Protein AF-A0A2N5UK42-F1 (afdb_monomer_lite)

pLDDT: mean 71.0, std 25.07, range [25.52, 98.5]

Foldseek 3Di:
DPPQVVLLVVLVVPDLFFPAKFFAPDDLFQFAQDPDPDPVDDGLLQACQLVRQLLSLVNSLLRDPVNVVLQCPQPLQVPDPPPDPDDPDDPRRDRDDPQSLQVLLLVLCVVPQPVVVCVVCVSHDHPDSHHDDPRSSCSSCVSSVHDDDDDDQPFADDPPGASVVVLVVQQCQRVVQPPDPDDPDDDDDRYHYYHGNGTWDWADDPSHIWTFGIWTATPVGDIWTFIRGSNDPQDDDDDPDDDDDDDDDDPDPVPVVVVVCVVCVVVVDDPPRPGHDDHTDTDRGD

Secondary structure (DSSP, 8-state):
-HHHHHHHHHHT-STT-EEEEEEESS---B--------TTS--GGGT-HHHHHHHHHHHHHHT-HHHHHHHHT-HHHH--------------PPPPPHHHHHHHHHHHHHTTS-HHHHHHTTT--TT------HHHHHHHHHHTT---------S--SGGG--HHHHHHHHHHHHTT------SSS---SSEEEEESPPPEEEEETTEEEEEEEEEEETTS-EEEEEE-TTSPPPPPPP--PPP------TTTHHHHHHHHHHHHHH--------B-PPPEEE---

InterPro domains:
  IPR012462 UFSP1/2/DUB, catalytic domain [PF07910] (47-241)

Organism: NCBI:txid200324

Structur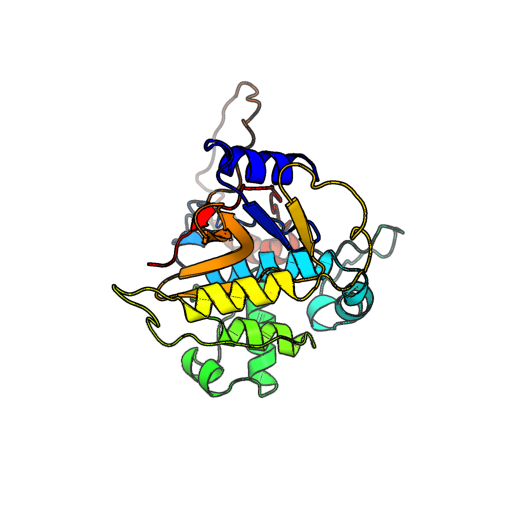e (mmCIF, N/CA/C/O backbone):
data_AF-A0A2N5UK42-F1
#
_entry.id   AF-A0A2N5UK42-F1
#
loop_
_atom_site.group_PDB
_atom_site.id
_atom_site.type_symbol
_atom_site.label_atom_id
_atom_site.label_alt_id
_atom_site.label_comp_id
_atom_site.label_asym_id
_atom_site.label_entity_id
_atom_site.label_seq_id
_atom_site.pdbx_PDB_ins_code
_atom_site.Cartn_x
_atom_site.Cartn_y
_atom_site.Cartn_z
_atom_site.occupancy
_atom_site.B_iso_or_equiv
_atom_site.auth_seq_id
_atom_site.auth_comp_id
_atom_site.auth_asym_id
_atom_site.auth_atom_id
_atom_site.pdbx_PDB_model_num
ATOM 1 N N . MET A 1 1 ? 6.242 4.105 21.649 1.00 35.31 1 MET A N 1
ATOM 2 C CA . MET A 1 1 ? 4.971 3.546 22.159 1.00 35.31 1 MET A CA 1
ATOM 3 C C . MET A 1 1 ? 3.975 4.639 22.540 1.00 35.31 1 MET A C 1
ATOM 5 O O . MET A 1 1 ? 3.118 4.909 21.710 1.00 35.31 1 MET A O 1
ATOM 9 N N . GLY A 1 2 ? 4.110 5.312 23.695 1.00 32.00 2 GLY A N 1
ATOM 10 C CA . GLY A 1 2 ? 3.073 6.200 24.268 1.00 32.00 2 GLY A CA 1
ATOM 11 C C . GLY A 1 2 ? 2.359 7.149 23.294 1.00 32.00 2 GLY A C 1
ATOM 12 O O . GLY A 1 2 ? 1.163 7.012 23.090 1.00 32.00 2 GLY A O 1
ATOM 13 N N . LYS A 1 3 ? 3.082 8.033 22.595 1.00 38.44 3 LYS A N 1
ATOM 14 C CA . LYS A 1 3 ? 2.467 9.123 21.804 1.00 38.44 3 LYS A CA 1
ATOM 15 C C . LYS A 1 3 ? 1.568 8.714 20.626 1.00 38.44 3 LYS A C 1
ATOM 17 O O . LYS A 1 3 ? 0.820 9.563 20.156 1.00 38.44 3 LYS A O 1
ATOM 22 N N . LEU A 1 4 ? 1.631 7.476 20.119 1.00 42.66 4 LEU A N 1
ATOM 23 C CA . LEU A 1 4 ? 0.659 6.996 19.118 1.00 42.66 4 LEU A CA 1
ATOM 24 C C . LEU A 1 4 ? -0.577 6.392 19.795 1.00 42.66 4 LEU A C 1
ATOM 26 O O . LEU A 1 4 ? -1.678 6.607 19.311 1.00 42.66 4 LEU A O 1
ATOM 30 N N . LEU A 1 5 ? -0.405 5.717 20.937 1.00 45.09 5 LEU A N 1
ATOM 31 C CA . LEU A 1 5 ? -1.502 5.241 21.785 1.00 45.09 5 LEU A CA 1
ATOM 32 C C . LEU A 1 5 ? -2.287 6.416 22.379 1.00 45.09 5 LEU A C 1
ATOM 34 O O . LEU A 1 5 ? -3.497 6.462 22.230 1.00 45.09 5 LEU A O 1
ATOM 38 N N . GLU A 1 6 ? -1.604 7.415 22.940 1.00 44.12 6 GLU A N 1
ATOM 39 C CA . GLU A 1 6 ? -2.200 8.670 23.420 1.00 44.12 6 GLU A CA 1
ATOM 40 C C . GLU A 1 6 ? -2.896 9.442 22.297 1.00 44.12 6 GLU A C 1
ATOM 42 O O . GLU A 1 6 ? -3.900 10.092 22.546 1.00 44.12 6 GLU A O 1
ATOM 47 N N . ARG A 1 7 ? -2.402 9.376 21.053 1.00 48.44 7 ARG A N 1
ATOM 48 C CA . ARG A 1 7 ? -3.039 10.040 19.904 1.00 48.44 7 ARG A CA 1
ATOM 49 C C . ARG A 1 7 ? -4.153 9.230 19.260 1.00 48.44 7 ARG A C 1
ATOM 51 O O . ARG A 1 7 ? -5.059 9.845 18.722 1.00 48.44 7 ARG A O 1
ATOM 58 N N . ALA A 1 8 ? -4.132 7.903 19.335 1.00 44.59 8 ALA A N 1
ATOM 59 C CA . ALA A 1 8 ? -5.290 7.075 19.015 1.00 44.59 8 ALA A CA 1
ATOM 60 C C . ALA A 1 8 ? -6.377 7.259 20.087 1.00 44.59 8 ALA A C 1
ATOM 62 O O . ALA A 1 8 ? -7.534 7.442 19.742 1.00 44.59 8 ALA A O 1
ATOM 63 N N . ALA A 1 9 ? -5.995 7.344 21.366 1.00 41.97 9 ALA A N 1
ATOM 64 C CA . ALA A 1 9 ? -6.883 7.638 22.489 1.00 41.97 9 ALA A CA 1
ATOM 65 C C . ALA A 1 9 ? -7.392 9.096 22.510 1.00 41.97 9 ALA A C 1
ATOM 67 O O . ALA A 1 9 ? -8.515 9.332 22.930 1.00 41.97 9 ALA A O 1
ATOM 68 N N . ALA A 1 10 ? -6.616 10.072 22.022 1.00 42.19 10 ALA A N 1
ATOM 69 C CA . ALA A 1 10 ? -7.047 11.471 21.896 1.00 42.19 10 ALA A CA 1
ATOM 70 C C . ALA A 1 10 ? -7.752 11.772 20.561 1.00 42.19 10 ALA A C 1
ATOM 72 O O . ALA A 1 10 ? -8.581 12.674 20.506 1.00 42.19 10 ALA A O 1
ATOM 73 N N . ALA A 1 11 ? -7.501 10.998 19.497 1.00 41.53 11 ALA A N 1
ATOM 74 C CA . ALA A 1 11 ? -8.408 10.912 18.348 1.00 41.53 11 ALA A CA 1
ATOM 75 C C . ALA A 1 11 ? -9.707 10.175 18.727 1.00 41.53 11 ALA A C 1
ATOM 77 O O . ALA A 1 11 ? -10.762 10.482 18.181 1.00 41.53 11 ALA A O 1
ATOM 78 N N . ALA A 1 12 ? -9.644 9.288 19.727 1.00 41.28 12 ALA A N 1
ATOM 79 C CA . ALA A 1 12 ? -10.773 8.802 20.518 1.00 41.28 12 ALA A CA 1
ATOM 80 C C . ALA A 1 12 ? -11.194 9.753 21.650 1.00 41.28 12 ALA A C 1
ATOM 82 O O . ALA A 1 12 ? -11.863 9.339 22.597 1.00 41.28 12 ALA A O 1
ATOM 83 N N . GLY A 1 13 ? -10.871 11.043 21.515 1.00 40.97 13 GLY A N 1
ATOM 84 C CA . GLY A 1 13 ? -11.385 12.135 22.334 1.00 40.97 13 GLY A CA 1
ATOM 85 C C . GLY A 1 13 ? -12.864 12.421 22.072 1.00 40.97 13 GLY A C 1
ATOM 86 O O . GLY A 1 13 ? -13.220 13.562 21.802 1.00 40.97 13 GLY A O 1
ATOM 87 N N . ASP A 1 14 ? -13.709 11.389 22.145 1.00 46.75 14 ASP A N 1
ATOM 88 C CA . ASP A 1 14 ? -15.161 11.529 22.167 1.00 46.75 14 ASP A CA 1
ATOM 89 C C . ASP A 1 14 ? -15.807 10.485 23.102 1.00 46.75 14 ASP A C 1
ATOM 91 O O . ASP A 1 14 ? -15.968 9.303 22.780 1.00 46.75 14 ASP A O 1
ATOM 95 N N . GLN A 1 15 ? -16.099 10.950 24.320 1.00 47.59 15 GLN A N 1
ATOM 96 C CA . GLN A 1 15 ? -17.080 10.424 25.284 1.00 47.59 15 GLN A CA 1
ATOM 97 C C . GLN A 1 15 ? -17.116 8.901 25.539 1.00 47.59 15 GLN A C 1
ATOM 99 O O . GLN A 1 15 ? -18.164 8.331 25.835 1.00 47.59 15 GLN A O 1
ATOM 104 N N . GLY A 1 16 ? -15.969 8.216 25.475 1.00 53.72 16 GLY A N 1
ATOM 105 C CA . GLY A 1 16 ? -15.881 6.784 25.794 1.00 53.72 16 GLY A CA 1
ATOM 106 C C . GLY A 1 16 ? -16.554 5.865 24.767 1.00 53.72 16 GLY A C 1
ATOM 107 O O . GLY A 1 16 ? -16.850 4.709 25.084 1.00 53.72 16 GLY A O 1
ATOM 108 N N . LEU A 1 17 ? -16.780 6.356 23.542 1.00 68.50 17 LEU A N 1
ATOM 109 C CA . LEU A 1 17 ? -17.486 5.640 22.476 1.00 68.50 17 LEU A CA 1
ATOM 110 C C . LEU A 1 17 ? -16.731 4.430 21.910 1.00 68.50 17 LEU A C 1
ATOM 112 O O . LEU A 1 17 ? -17.351 3.622 21.227 1.00 68.50 17 LEU A O 1
ATOM 116 N N . THR A 1 18 ? -15.438 4.249 22.181 1.00 75.00 18 THR A N 1
ATOM 117 C CA . THR A 1 18 ? -14.676 3.067 21.738 1.00 75.00 18 THR A CA 1
ATOM 118 C C . THR A 1 18 ? -15.025 1.830 22.574 1.00 75.00 18 THR A C 1
ATOM 120 O O . THR A 1 18 ? -14.951 1.860 23.805 1.00 75.00 18 THR A O 1
ATOM 123 N N . ALA A 1 19 ? -15.369 0.720 21.913 1.00 80.69 19 ALA A N 1
ATOM 124 C CA . ALA A 1 19 ? -15.502 -0.593 22.545 1.00 80.69 19 ALA A CA 1
ATOM 125 C C . ALA A 1 19 ? -14.148 -1.317 22.582 1.00 80.69 19 ALA A C 1
ATOM 127 O O . ALA A 1 19 ? -13.694 -1.740 23.646 1.00 80.69 19 ALA A O 1
ATOM 128 N N . TRP A 1 20 ? -13.483 -1.416 21.428 1.00 85.00 20 TRP A N 1
ATOM 129 C CA . TRP A 1 20 ? -12.139 -1.980 21.294 1.00 85.00 20 TRP A CA 1
ATOM 130 C C . TRP A 1 20 ? -11.427 -1.411 20.058 1.00 85.00 20 TRP A C 1
ATOM 132 O O . TRP A 1 20 ? -12.067 -0.894 19.143 1.00 85.00 20 TRP A O 1
ATOM 142 N N . ALA A 1 21 ? -10.099 -1.517 20.020 1.00 86.50 21 ALA A N 1
ATOM 143 C CA . ALA A 1 21 ? -9.290 -1.176 18.848 1.00 86.50 21 ALA A CA 1
ATOM 144 C C . ALA A 1 21 ? -8.189 -2.218 18.620 1.00 86.50 21 ALA A C 1
ATOM 146 O O . ALA A 1 21 ? -7.690 -2.810 19.578 1.00 86.50 21 ALA A O 1
ATOM 147 N N . ALA A 1 22 ? -7.797 -2.436 17.366 1.00 87.88 22 ALA A N 1
ATOM 148 C CA . ALA A 1 22 ? -6.710 -3.337 16.989 1.00 87.88 22 ALA A CA 1
ATOM 149 C C . ALA A 1 22 ? -5.783 -2.657 15.975 1.00 87.88 22 ALA A C 1
ATOM 151 O O . ALA A 1 22 ? -6.251 -2.068 15.002 1.00 87.88 22 ALA A O 1
ATOM 152 N N . MET A 1 23 ? -4.471 -2.722 16.197 1.00 88.06 23 MET A N 1
ATOM 153 C CA . MET A 1 23 ? -3.466 -2.032 15.380 1.00 88.06 23 MET A CA 1
ATOM 154 C C . MET A 1 23 ? -2.290 -2.937 15.012 1.00 88.06 23 MET A C 1
ATOM 156 O O . MET A 1 23 ? -1.987 -3.905 15.710 1.00 88.06 23 MET A O 1
ATOM 160 N N . SER A 1 24 ? -1.608 -2.591 13.922 1.00 86.81 24 SER A N 1
ATOM 161 C CA . SER A 1 24 ? -0.355 -3.223 13.491 1.00 86.81 24 SER A CA 1
ATOM 162 C C . SER A 1 24 ? 0.727 -3.052 14.561 1.00 86.81 24 SER A C 1
ATOM 164 O O . SER A 1 24 ? 0.935 -1.947 15.066 1.00 86.81 24 SER A O 1
ATOM 166 N N . GLU A 1 25 ? 1.433 -4.126 14.890 1.00 76.38 25 GLU A N 1
ATOM 167 C CA . GLU A 1 25 ? 2.586 -4.102 15.784 1.00 76.38 25 GLU A CA 1
ATOM 168 C C . GLU A 1 25 ? 3.790 -3.424 15.113 1.00 76.38 25 GLU A C 1
ATOM 170 O O . GLU A 1 25 ? 4.069 -3.602 13.926 1.00 76.38 25 GLU A O 1
ATOM 175 N N . GLY A 1 26 ? 4.538 -2.658 15.908 1.00 65.12 26 GLY A N 1
ATOM 176 C CA . GLY A 1 26 ? 5.721 -1.937 15.456 1.00 65.12 26 GLY A CA 1
ATOM 177 C C . GLY A 1 26 ? 5.440 -0.504 14.998 1.00 65.12 26 GLY A C 1
ATOM 178 O O . GLY A 1 26 ? 4.310 -0.035 14.881 1.00 65.12 26 GLY A O 1
ATOM 179 N N . HIS A 1 27 ? 6.521 0.243 14.788 1.00 68.25 27 HIS A N 1
ATOM 180 C CA . HIS A 1 27 ? 6.451 1.635 14.360 1.00 68.25 27 HIS A CA 1
ATOM 181 C C . HIS A 1 27 ? 6.246 1.696 12.841 1.00 68.25 27 HIS A C 1
ATOM 183 O O . HIS A 1 27 ? 7.217 1.665 12.089 1.00 68.25 27 HIS A O 1
ATOM 189 N N . VAL A 1 28 ? 4.996 1.827 12.384 1.00 77.31 28 VAL A N 1
ATOM 190 C CA . VAL A 1 28 ? 4.728 2.260 11.004 1.00 77.31 28 VAL A CA 1
ATOM 191 C C . VAL A 1 28 ? 5.193 3.711 10.889 1.00 77.31 28 VAL A C 1
ATOM 193 O O . VAL A 1 28 ? 4.543 4.628 11.396 1.00 77.31 28 VAL A O 1
ATOM 196 N N . GLY A 1 29 ? 6.359 3.926 10.283 1.00 76.88 29 GLY A N 1
ATOM 197 C CA . GLY A 1 29 ? 6.906 5.266 10.110 1.00 76.88 29 GLY A CA 1
ATOM 198 C C . GLY A 1 29 ? 6.071 6.011 9.081 1.00 76.88 29 GLY A C 1
ATOM 199 O O . GLY A 1 29 ? 6.085 5.627 7.916 1.00 76.88 29 GLY A O 1
ATOM 200 N N . HIS A 1 30 ? 5.350 7.065 9.482 1.00 79.88 30 HIS A N 1
ATOM 201 C CA . HIS A 1 30 ? 4.602 7.881 8.522 1.00 79.88 30 HIS A CA 1
ATOM 202 C C . HIS A 1 30 ? 5.571 8.638 7.610 1.00 79.88 30 HIS A C 1
ATOM 204 O O . HIS A 1 30 ? 6.537 9.248 8.077 1.00 79.88 30 HIS A O 1
ATOM 210 N N . ILE A 1 31 ? 5.318 8.575 6.301 1.00 80.06 31 ILE A N 1
ATOM 211 C CA . ILE A 1 31 ? 6.151 9.204 5.276 1.00 80.06 31 ILE A CA 1
ATOM 212 C C . ILE A 1 31 ? 5.246 10.023 4.358 1.00 80.06 31 ILE A C 1
ATOM 214 O O . ILE A 1 31 ? 4.648 9.514 3.410 1.00 80.06 31 ILE A O 1
ATOM 218 N N . GLY A 1 32 ? 5.164 11.320 4.645 1.00 71.62 32 GLY A N 1
ATOM 219 C CA . GLY A 1 32 ? 4.407 12.262 3.830 1.00 71.62 32 GLY A CA 1
ATOM 220 C C . GLY A 1 32 ? 5.059 12.565 2.473 1.00 71.62 32 GLY A C 1
ATOM 221 O O . GLY A 1 32 ? 6.285 12.541 2.307 1.00 71.62 32 GLY A O 1
ATOM 222 N N . THR A 1 33 ? 4.244 12.932 1.488 1.00 66.62 33 THR A N 1
ATOM 223 C CA . THR A 1 33 ? 4.699 13.616 0.278 1.00 66.62 33 THR A CA 1
ATOM 224 C C . THR A 1 33 ? 5.128 15.036 0.633 1.00 66.62 33 THR A C 1
ATOM 226 O O . THR A 1 33 ? 4.298 15.902 0.902 1.00 66.62 33 THR A O 1
ATOM 229 N N . VAL A 1 34 ? 6.438 15.286 0.629 1.00 58.84 34 VAL A N 1
ATOM 230 C CA . VAL A 1 34 ? 6.992 16.620 0.885 1.00 58.84 34 VAL A CA 1
ATOM 231 C C . VAL A 1 34 ? 6.573 17.580 -0.234 1.00 58.84 34 VAL A C 1
ATOM 233 O O . VAL A 1 34 ? 6.888 17.364 -1.406 1.00 58.84 34 VAL A O 1
ATOM 236 N N . SER A 1 35 ? 5.886 18.662 0.136 1.00 46.44 35 SER A N 1
ATOM 237 C CA . SER A 1 35 ? 5.591 19.793 -0.751 1.00 46.44 35 SER A CA 1
ATOM 238 C C . SER A 1 35 ? 6.800 20.733 -0.860 1.00 46.44 35 SER A C 1
ATOM 240 O O . SER A 1 35 ? 6.717 21.922 -0.546 1.00 46.44 35 SER A O 1
ATOM 242 N N . GLU A 1 36 ? 7.936 20.216 -1.318 1.00 41.38 36 GLU A N 1
ATOM 243 C CA . GLU A 1 36 ? 9.029 21.075 -1.767 1.00 41.38 36 GLU A CA 1
ATOM 244 C C . GLU A 1 36 ? 8.684 21.645 -3.141 1.00 41.38 36 GLU A C 1
ATOM 246 O O . GLU A 1 36 ? 8.385 20.905 -4.082 1.00 41.38 36 GLU A O 1
ATOM 251 N N . ARG A 1 37 ? 8.727 22.977 -3.268 1.00 41.22 37 ARG A N 1
ATOM 252 C CA . ARG A 1 37 ? 8.695 23.659 -4.566 1.00 41.22 37 ARG A CA 1
ATOM 253 C C . ARG A 1 37 ? 10.005 23.375 -5.304 1.00 41.22 37 ARG A C 1
ATOM 255 O O . ARG A 1 37 ? 10.904 24.211 -5.327 1.00 41.22 37 ARG A O 1
ATOM 262 N N . SER A 1 38 ? 10.100 22.196 -5.914 1.00 39.53 38 SER A N 1
ATOM 263 C CA . SER A 1 38 ? 11.124 21.924 -6.917 1.00 39.53 38 SER A CA 1
ATOM 264 C C . SER A 1 38 ? 11.008 22.965 -8.030 1.00 39.53 38 SER A C 1
ATOM 266 O O . SER A 1 38 ? 9.955 23.095 -8.659 1.00 39.53 38 SER A O 1
ATOM 268 N N . ARG A 1 39 ? 12.104 23.687 -8.294 1.00 39.84 39 ARG A N 1
ATOM 269 C CA . ARG A 1 39 ? 12.212 24.613 -9.435 1.00 39.84 39 ARG A CA 1
ATOM 270 C C . ARG A 1 39 ? 12.121 23.884 -10.792 1.00 39.84 39 ARG A C 1
ATOM 272 O O . ARG A 1 39 ? 11.952 24.543 -11.808 1.00 39.84 39 ARG A O 1
ATOM 279 N N . LEU A 1 40 ? 12.168 22.543 -10.805 1.00 39.28 40 LEU A N 1
ATOM 280 C CA . LEU A 1 40 ? 12.008 21.664 -11.977 1.00 39.28 40 LEU A CA 1
ATOM 281 C C . LEU A 1 40 ? 10.620 20.976 -12.052 1.00 39.28 40 LEU A C 1
ATOM 283 O O . LEU A 1 40 ? 10.452 19.912 -12.653 1.00 39.28 40 LEU A O 1
ATOM 287 N N . GLY A 1 41 ? 9.593 21.581 -11.450 1.00 40.00 41 GLY A N 1
ATOM 288 C CA . GLY A 1 41 ? 8.195 21.176 -11.626 1.00 40.00 41 GLY A CA 1
ATOM 289 C C . GLY A 1 41 ? 7.715 20.054 -10.698 1.00 40.00 41 GLY A C 1
ATOM 290 O O . GLY A 1 41 ? 8.500 19.421 -9.994 1.00 40.00 41 GLY A O 1
ATOM 291 N N . SER A 1 42 ? 6.391 19.842 -10.713 1.00 44.91 42 SER A N 1
ATOM 292 C CA . SER A 1 42 ? 5.560 19.021 -9.804 1.00 44.91 42 SER A CA 1
ATOM 293 C C . SER A 1 42 ? 6.294 18.212 -8.723 1.00 44.91 42 SER A C 1
ATOM 295 O O . SER A 1 42 ? 6.967 17.212 -8.994 1.00 44.91 42 SER A O 1
ATOM 297 N N . SER A 1 43 ? 6.094 18.625 -7.470 1.00 59.12 43 SER A N 1
ATOM 298 C CA . SER A 1 43 ? 6.493 17.860 -6.292 1.00 59.12 43 SER A CA 1
ATOM 299 C C . SER A 1 43 ? 5.817 16.484 -6.271 1.00 59.12 43 SER A C 1
ATOM 301 O O . SER A 1 43 ? 4.763 16.269 -6.879 1.00 59.12 43 SER A O 1
ATOM 303 N N . ASN A 1 44 ? 6.390 15.545 -5.513 1.00 57.75 44 ASN A N 1
ATOM 304 C CA . ASN A 1 44 ? 5.865 14.176 -5.397 1.00 57.75 44 ASN A CA 1
ATOM 305 C C . ASN A 1 44 ? 4.468 14.111 -4.750 1.00 57.75 44 ASN A C 1
ATOM 307 O O . ASN A 1 44 ? 3.874 13.042 -4.701 1.00 57.75 44 ASN A O 1
ATOM 311 N N . TRP A 1 45 ? 3.934 15.249 -4.299 1.00 61.84 45 TRP A N 1
ATOM 312 C CA . TRP A 1 45 ? 2.538 15.456 -3.928 1.00 61.84 45 TRP A CA 1
ATOM 313 C C . TRP A 1 45 ? 1.541 14.879 -4.939 1.00 61.84 45 TRP A C 1
ATOM 315 O O . TRP A 1 45 ? 0.638 14.141 -4.568 1.00 61.84 45 TRP A O 1
ATOM 325 N N . ALA A 1 46 ? 1.723 15.194 -6.224 1.00 77.69 46 ALA A N 1
ATOM 326 C CA . ALA A 1 46 ? 0.725 14.895 -7.250 1.00 77.69 46 ALA A CA 1
ATOM 327 C C . ALA A 1 46 ? 0.739 13.437 -7.739 1.00 77.69 46 ALA A C 1
ATOM 329 O O . ALA A 1 46 ? -0.125 13.063 -8.527 1.00 77.69 46 ALA A O 1
ATOM 330 N N . TRP A 1 47 ? 1.741 12.633 -7.358 1.00 86.62 47 TRP A N 1
ATOM 331 C CA . TRP A 1 47 ? 1.964 11.319 -7.980 1.00 86.62 47 TRP A CA 1
ATOM 332 C C . TRP A 1 47 ? 2.661 10.258 -7.121 1.00 86.62 47 TRP A C 1
ATOM 334 O O . TRP A 1 47 ? 2.653 9.079 -7.465 1.00 86.62 47 TRP A O 1
ATOM 344 N N . GLY A 1 48 ? 3.267 10.651 -6.002 1.00 90.50 48 GLY A N 1
ATOM 345 C CA . GLY A 1 48 ? 4.113 9.784 -5.189 1.00 90.50 48 GLY A CA 1
ATOM 346 C C . GLY A 1 48 ? 3.372 8.923 -4.165 1.00 90.50 48 GLY A C 1
ATOM 347 O O . GLY A 1 48 ? 4.037 8.174 -3.451 1.00 90.50 48 GLY A O 1
ATOM 348 N N . CYS A 1 49 ? 2.042 9.031 -4.044 1.00 93.06 49 CYS A N 1
ATOM 349 C CA . CYS A 1 49 ? 1.274 8.404 -2.961 1.00 93.06 49 CYS A CA 1
ATOM 350 C C . CYS A 1 49 ? 1.476 6.884 -2.890 1.00 93.06 49 CYS A C 1
ATOM 352 O O . CYS A 1 49 ? 1.828 6.387 -1.822 1.00 93.06 49 CYS A O 1
ATOM 354 N N . GLY A 1 50 ? 1.400 6.167 -4.017 1.00 95.69 50 GLY A N 1
ATOM 355 C CA . GLY A 1 50 ? 1.660 4.723 -4.064 1.00 95.69 50 GLY A CA 1
ATOM 356 C C . GLY A 1 50 ? 3.029 4.339 -3.496 1.00 95.69 50 GLY A C 1
ATOM 357 O O . GLY A 1 50 ? 3.121 3.534 -2.571 1.00 95.69 50 GLY A O 1
ATOM 358 N N . TYR A 1 51 ? 4.097 5.011 -3.933 1.00 95.75 51 TYR A N 1
ATOM 359 C CA . TYR A 1 51 ? 5.442 4.776 -3.397 1.00 95.75 51 TYR A CA 1
ATOM 360 C C . TYR A 1 51 ? 5.562 5.137 -1.911 1.00 95.75 51 TYR A C 1
ATOM 362 O O . TYR A 1 51 ? 6.267 4.449 -1.179 1.00 95.75 51 TYR A O 1
ATOM 370 N N . ARG A 1 52 ? 4.889 6.196 -1.437 1.00 93.25 52 ARG A N 1
ATOM 371 C CA . ARG A 1 52 ? 4.914 6.564 -0.011 1.00 93.25 52 ARG A CA 1
ATOM 372 C C . ARG A 1 52 ? 4.211 5.527 0.859 1.00 93.25 52 ARG A C 1
ATOM 374 O O . ARG A 1 52 ? 4.757 5.148 1.889 1.00 93.25 52 ARG A O 1
ATOM 381 N N . ASN A 1 53 ? 3.063 5.008 0.431 1.00 95.12 53 ASN A N 1
ATOM 382 C CA . ASN A 1 53 ? 2.379 3.926 1.142 1.00 95.12 53 ASN A CA 1
ATOM 383 C C . ASN A 1 53 ? 3.185 2.617 1.106 1.00 95.12 53 ASN A C 1
ATOM 385 O O . ASN A 1 53 ? 3.260 1.928 2.121 1.00 95.12 53 ASN A O 1
ATOM 389 N N . LEU A 1 54 ? 3.866 2.309 -0.005 1.00 96.81 54 LEU A N 1
ATOM 390 C CA . LEU A 1 54 ? 4.817 1.194 -0.079 1.00 96.81 54 LEU A CA 1
ATOM 391 C C . LEU A 1 54 ? 6.000 1.385 0.886 1.00 96.81 54 LEU A C 1
ATOM 393 O O . LEU A 1 54 ? 6.370 0.452 1.590 1.00 96.81 54 LEU A O 1
ATOM 397 N N . GLN A 1 55 ? 6.552 2.596 1.003 1.00 94.38 55 GLN A N 1
ATOM 398 C CA . GLN A 1 55 ? 7.581 2.913 1.999 1.00 94.38 55 GLN A CA 1
ATOM 399 C C . GLN A 1 55 ? 7.072 2.757 3.445 1.00 94.38 55 GLN A C 1
ATOM 401 O O . GLN A 1 55 ? 7.794 2.217 4.282 1.00 94.38 55 GLN A O 1
ATOM 406 N N . MET A 1 56 ? 5.837 3.182 3.747 1.00 92.19 56 MET A N 1
ATOM 407 C CA . MET A 1 56 ? 5.225 2.994 5.072 1.00 92.19 56 MET A CA 1
ATOM 408 C C . MET A 1 56 ? 5.019 1.504 5.388 1.00 92.19 56 MET A C 1
ATOM 410 O O . MET A 1 56 ? 5.412 1.050 6.464 1.00 92.19 56 MET A O 1
ATOM 414 N N . LEU A 1 57 ? 4.503 0.721 4.436 1.00 95.06 57 LEU A N 1
ATOM 415 C CA . LEU A 1 57 ? 4.372 -0.737 4.542 1.00 95.06 57 LEU A CA 1
ATOM 416 C C . LEU A 1 57 ? 5.731 -1.423 4.754 1.00 95.06 57 LEU A C 1
ATOM 418 O O . LEU A 1 57 ? 5.891 -2.229 5.672 1.00 95.06 57 LEU A O 1
ATOM 422 N N . PHE A 1 58 ? 6.735 -1.056 3.958 1.00 93.62 58 PHE A N 1
ATOM 423 C CA . PHE A 1 58 ? 8.084 -1.600 4.070 1.00 93.62 58 PHE A CA 1
ATOM 424 C C . PHE A 1 58 ? 8.742 -1.237 5.409 1.00 93.62 58 PHE A C 1
ATOM 426 O O . PHE A 1 58 ? 9.453 -2.065 5.968 1.00 93.62 58 PHE A O 1
ATOM 433 N N . SER A 1 59 ? 8.445 -0.070 5.998 1.00 90.19 59 SER A N 1
ATOM 434 C CA . SER A 1 59 ? 8.940 0.281 7.341 1.00 90.19 59 SER A CA 1
ATOM 435 C C . SER A 1 59 ? 8.504 -0.717 8.421 1.00 90.19 59 SER A C 1
ATOM 437 O O . SER A 1 59 ? 9.309 -1.088 9.273 1.00 90.19 59 SER A O 1
ATOM 439 N N . ALA A 1 60 ? 7.276 -1.238 8.331 1.00 91.00 60 ALA A N 1
ATOM 440 C CA . ALA A 1 60 ? 6.786 -2.276 9.234 1.00 91.00 60 ALA A CA 1
ATOM 441 C C . ALA A 1 60 ? 7.463 -3.636 8.982 1.00 91.00 60 ALA A C 1
ATOM 443 O O . ALA A 1 60 ? 7.680 -4.399 9.920 1.00 91.00 60 ALA A O 1
ATOM 444 N N . MET A 1 61 ? 7.845 -3.939 7.736 1.00 91.75 61 MET A N 1
ATOM 445 C CA . MET A 1 61 ? 8.631 -5.137 7.400 1.00 91.75 61 MET A CA 1
ATOM 446 C C . MET A 1 61 ? 10.055 -5.044 7.958 1.00 91.75 61 MET A C 1
ATOM 448 O O . MET A 1 61 ? 10.515 -5.984 8.599 1.00 91.75 61 MET A O 1
ATOM 452 N N . LEU A 1 62 ? 10.718 -3.893 7.809 1.00 88.00 62 LEU A N 1
ATOM 453 C CA . LEU A 1 62 ? 12.040 -3.634 8.392 1.00 88.00 62 LEU A CA 1
ATOM 454 C C . LEU A 1 62 ? 12.039 -3.689 9.926 1.00 88.00 62 LEU A C 1
ATOM 456 O O . LEU A 1 62 ? 13.028 -4.101 10.528 1.00 88.00 62 LEU A O 1
ATOM 460 N N . ALA A 1 63 ? 10.931 -3.322 10.571 1.00 87.12 63 ALA A N 1
ATOM 461 C CA . ALA A 1 63 ? 10.787 -3.412 12.020 1.00 87.12 63 ALA A CA 1
ATOM 462 C C . ALA A 1 63 ? 10.687 -4.859 12.553 1.00 87.12 63 ALA A C 1
ATOM 464 O O . ALA A 1 63 ? 10.808 -5.059 13.761 1.00 87.12 63 ALA A O 1
ATOM 465 N N . ARG A 1 64 ? 10.477 -5.875 11.697 1.00 88.44 64 ARG A N 1
ATOM 466 C CA . ARG A 1 64 ? 10.285 -7.272 12.124 1.00 88.44 64 ARG A CA 1
ATOM 467 C C . ARG A 1 64 ? 11.548 -8.123 11.936 1.00 88.44 64 ARG A C 1
ATOM 469 O O . ARG A 1 64 ? 11.964 -8.329 10.795 1.00 88.44 64 ARG A O 1
ATOM 476 N N . PRO A 1 65 ? 12.090 -8.737 13.009 1.00 89.00 65 PRO A N 1
ATOM 477 C CA . PRO A 1 65 ? 13.284 -9.585 12.931 1.00 89.00 65 PRO A CA 1
ATOM 478 C C . PRO A 1 65 ? 13.203 -10.720 11.902 1.00 89.00 65 PRO A C 1
ATOM 480 O O . PRO A 1 65 ? 14.193 -11.034 11.246 1.00 89.00 65 PRO A O 1
ATOM 483 N N . SER A 1 66 ? 12.013 -11.292 11.683 1.00 89.75 66 SER A N 1
ATOM 484 C CA . SER A 1 66 ? 11.789 -12.365 10.702 1.00 89.75 66 SER A CA 1
ATOM 485 C C . SER A 1 66 ? 12.047 -11.966 9.241 1.00 89.75 66 SER A C 1
ATOM 487 O O . SER A 1 66 ? 12.147 -12.842 8.383 1.00 89.75 66 SER A O 1
ATOM 489 N N . PHE A 1 67 ? 12.174 -10.669 8.946 1.00 89.56 67 PHE A N 1
ATOM 490 C CA . PHE A 1 67 ? 12.499 -10.154 7.616 1.00 89.56 67 PHE A CA 1
ATOM 491 C C . PHE A 1 67 ? 13.975 -9.765 7.463 1.00 89.56 67 PHE A C 1
ATOM 493 O O . PHE A 1 67 ? 14.458 -9.717 6.333 1.00 89.56 67 PHE A O 1
ATOM 500 N N . HIS A 1 68 ? 14.708 -9.533 8.560 1.00 89.38 68 HIS A N 1
ATOM 501 C CA . HIS A 1 68 ? 16.067 -8.967 8.534 1.00 89.38 68 HIS A CA 1
ATOM 502 C C . HIS A 1 68 ? 17.025 -9.776 7.661 1.00 89.38 68 HIS A C 1
ATOM 504 O O . HIS A 1 68 ? 17.576 -9.234 6.709 1.00 89.38 68 HIS A O 1
ATOM 510 N N . ALA A 1 69 ? 17.152 -11.083 7.908 1.00 89.19 69 ALA A N 1
ATOM 511 C CA . ALA A 1 69 ? 18.059 -11.941 7.143 1.00 89.19 69 ALA A CA 1
ATOM 512 C C . ALA A 1 69 ? 17.750 -11.933 5.633 1.00 89.19 69 ALA A C 1
ATOM 514 O O . ALA A 1 69 ? 18.663 -11.804 4.824 1.00 89.19 69 ALA A O 1
ATOM 515 N N . ARG A 1 70 ? 16.461 -11.994 5.254 1.00 88.88 70 ARG A N 1
ATOM 516 C CA . ARG A 1 70 ? 16.021 -11.980 3.848 1.00 88.88 70 ARG A CA 1
ATOM 517 C C . ARG A 1 70 ? 16.328 -10.653 3.163 1.00 88.88 70 ARG A C 1
ATOM 519 O O . ARG A 1 70 ? 16.763 -10.654 2.018 1.00 88.88 70 ARG A O 1
ATOM 526 N N . LEU A 1 71 ? 16.062 -9.535 3.838 1.00 90.06 71 LEU A N 1
ATOM 527 C CA . LEU A 1 71 ? 16.226 -8.204 3.253 1.00 90.06 71 LEU A CA 1
ATOM 528 C C . LEU A 1 71 ? 17.698 -7.773 3.216 1.00 90.06 71 LEU A C 1
ATOM 530 O O . LEU A 1 71 ? 18.107 -7.130 2.254 1.00 90.06 71 LEU A O 1
ATOM 534 N N . ALA A 1 72 ? 18.512 -8.194 4.189 1.00 87.31 72 ALA A N 1
ATOM 535 C CA . ALA A 1 72 ? 19.957 -7.976 4.185 1.00 87.31 72 ALA A CA 1
ATOM 536 C C . ALA A 1 72 ? 20.673 -8.710 3.041 1.00 87.31 72 ALA A C 1
ATOM 538 O O . ALA A 1 72 ? 21.570 -8.144 2.418 1.00 87.31 72 ALA A O 1
ATOM 539 N N . SER A 1 73 ? 20.263 -9.947 2.739 1.00 88.19 73 SER A N 1
ATOM 540 C CA . SER A 1 73 ? 20.879 -10.762 1.687 1.00 88.19 73 SER A CA 1
ATOM 541 C C . SER A 1 73 ? 20.314 -10.522 0.281 1.00 88.19 73 SER A C 1
ATOM 543 O O . SER A 1 73 ? 20.757 -11.176 -0.660 1.00 88.19 73 SER A O 1
ATOM 545 N N . HIS A 1 74 ? 19.299 -9.666 0.109 1.00 90.94 74 HIS A N 1
ATOM 546 C CA . HIS A 1 74 ? 18.625 -9.522 -1.183 1.00 90.94 74 HIS A CA 1
ATOM 547 C C . HIS A 1 74 ? 19.431 -8.633 -2.153 1.00 90.94 74 HIS A C 1
ATOM 549 O O . HIS A 1 74 ? 19.576 -7.442 -1.874 1.00 90.94 74 HIS A O 1
ATOM 555 N N . PRO A 1 75 ? 19.863 -9.118 -3.339 1.00 90.31 75 PRO A N 1
ATOM 556 C CA . PRO A 1 75 ? 20.789 -8.378 -4.207 1.00 90.31 75 PRO A CA 1
ATOM 557 C C . PRO A 1 75 ? 20.320 -6.973 -4.613 1.00 90.31 75 PRO A C 1
ATOM 559 O O . PRO A 1 75 ? 21.117 -6.042 -4.610 1.00 90.31 75 PRO A O 1
ATOM 562 N N . LEU A 1 76 ? 19.019 -6.788 -4.886 1.00 90.00 76 LEU A N 1
ATOM 563 C CA . LEU A 1 76 ? 18.438 -5.471 -5.217 1.00 90.00 76 LEU A CA 1
ATOM 564 C C . LEU A 1 76 ? 18.425 -4.471 -4.041 1.00 90.00 76 LEU A C 1
ATOM 566 O O . LEU A 1 76 ? 18.105 -3.301 -4.237 1.00 90.00 76 LEU A O 1
ATOM 570 N N . LEU A 1 77 ? 18.712 -4.932 -2.820 1.00 87.69 77 LEU A N 1
ATOM 571 C CA . LEU A 1 77 ? 18.780 -4.123 -1.598 1.00 87.69 77 LEU A CA 1
ATOM 572 C C . LEU A 1 77 ? 20.229 -3.931 -1.124 1.00 87.69 77 LEU A C 1
ATOM 574 O O . LEU A 1 77 ? 20.526 -2.940 -0.463 1.00 87.69 77 LEU A O 1
ATOM 578 N N . SER A 1 78 ? 21.138 -4.836 -1.504 1.00 71.62 78 SER A N 1
ATOM 579 C CA . SER A 1 78 ? 22.572 -4.770 -1.190 1.00 71.62 78 SER A CA 1
ATOM 580 C C . SER A 1 78 ? 23.337 -3.694 -1.979 1.00 71.62 78 SER A C 1
ATOM 582 O O . SER A 1 78 ? 24.497 -3.423 -1.673 1.00 71.62 78 SER A O 1
ATOM 584 N N . THR A 1 79 ? 22.729 -3.060 -2.990 1.00 51.38 79 THR A N 1
ATOM 585 C CA . THR A 1 79 ? 23.377 -2.032 -3.824 1.00 51.38 79 THR A CA 1
ATOM 586 C C . THR A 1 79 ? 23.429 -0.655 -3.154 1.00 51.38 79 THR A C 1
ATOM 588 O O . THR A 1 79 ? 22.851 0.319 -3.639 1.00 51.38 79 THR A O 1
ATOM 591 N N . THR A 1 80 ? 24.197 -0.553 -2.074 1.00 44.59 80 THR A N 1
ATOM 592 C CA . THR A 1 80 ? 24.930 0.676 -1.743 1.00 44.59 80 THR A CA 1
ATOM 593 C C . THR A 1 80 ? 26.420 0.360 -1.796 1.00 44.59 80 THR A C 1
ATOM 595 O O . THR A 1 80 ? 26.891 -0.370 -0.923 1.00 44.59 80 THR A O 1
ATOM 598 N N . PRO A 1 81 ? 27.187 0.888 -2.769 1.00 38.75 81 PRO A N 1
ATOM 599 C CA . PRO A 1 81 ? 28.640 0.782 -2.756 1.00 38.75 81 PRO A CA 1
ATOM 600 C C . PRO A 1 81 ? 29.206 1.711 -1.671 1.00 38.75 81 PRO A C 1
ATOM 602 O O . PRO A 1 81 ? 29.719 2.793 -1.949 1.00 38.75 81 PRO A O 1
ATOM 605 N N . THR A 1 82 ? 29.097 1.299 -0.407 1.00 40.72 82 THR A N 1
ATOM 606 C CA . THR A 1 82 ? 29.808 1.936 0.702 1.00 40.72 82 THR A CA 1
ATOM 607 C C . THR A 1 82 ? 31.284 1.583 0.591 1.00 40.72 82 THR A C 1
ATOM 609 O O . THR A 1 82 ? 31.747 0.582 1.141 1.00 40.72 82 THR A O 1
ATOM 612 N N . ALA A 1 83 ? 32.025 2.414 -0.138 1.00 38.41 83 ALA A N 1
ATOM 613 C CA . ALA A 1 83 ? 33.479 2.386 -0.202 1.00 38.41 83 ALA A CA 1
ATOM 614 C C . ALA A 1 83 ? 34.102 2.858 1.131 1.00 38.41 83 ALA A C 1
ATOM 616 O O . ALA A 1 83 ? 34.719 3.917 1.195 1.00 38.41 83 ALA A O 1
ATOM 617 N N . SER A 1 84 ? 33.906 2.078 2.198 1.00 37.47 84 SER A N 1
ATOM 618 C CA . SER A 1 84 ? 34.655 2.144 3.462 1.00 37.47 84 SER A CA 1
ATOM 619 C C . SER A 1 84 ? 34.226 1.015 4.408 1.00 37.47 84 SER A C 1
ATOM 621 O O . SER A 1 84 ? 33.337 1.144 5.249 1.00 37.47 84 SER A O 1
ATOM 623 N N . SER A 1 85 ? 34.899 -0.127 4.291 1.00 46.06 85 SER A N 1
ATOM 624 C CA . SER A 1 85 ? 34.795 -1.236 5.238 1.00 46.06 85 SER A CA 1
ATOM 625 C C . SER A 1 85 ? 35.543 -0.922 6.543 1.00 46.06 85 SER A C 1
ATOM 627 O O . SER A 1 85 ? 36.677 -1.366 6.715 1.00 46.06 85 SER A O 1
ATOM 629 N N . SER A 1 86 ? 34.926 -0.166 7.461 1.00 42.22 86 SER A N 1
ATOM 630 C CA . SER A 1 86 ? 35.422 -0.008 8.846 1.00 42.22 86 SER A CA 1
ATOM 631 C C . SER A 1 86 ? 34.429 0.666 9.813 1.00 42.22 86 SER A C 1
ATOM 633 O O . SER A 1 86 ? 34.643 1.782 10.276 1.00 42.22 86 SER A O 1
ATOM 635 N N . SER A 1 87 ? 33.352 -0.024 10.201 1.00 37.09 87 SER A N 1
ATOM 636 C CA . SER A 1 87 ? 32.815 0.070 11.577 1.00 37.09 87 SER A CA 1
ATOM 637 C C . SER A 1 87 ? 31.731 -0.975 11.846 1.00 37.09 87 SER A C 1
ATOM 639 O O . SER A 1 87 ? 30.860 -1.230 11.019 1.00 37.09 87 SER A O 1
ATOM 641 N N . SER A 1 88 ? 31.771 -1.564 13.040 1.00 45.09 88 SER A N 1
ATOM 642 C CA . SER A 1 88 ? 30.768 -2.493 13.567 1.00 45.09 88 SER A CA 1
ATOM 643 C C . SER A 1 88 ? 29.510 -1.740 14.022 1.00 45.09 88 SER A C 1
ATOM 645 O O . SER A 1 88 ? 29.227 -1.647 15.217 1.00 45.09 88 SER A O 1
ATOM 647 N N . SER A 1 89 ? 28.783 -1.153 13.072 1.00 37.81 89 SER A N 1
ATOM 648 C CA . SER A 1 89 ? 27.537 -0.429 13.327 1.00 37.81 89 SER A CA 1
ATOM 649 C C . SER A 1 89 ? 26.347 -1.193 12.759 1.00 37.81 89 SER A C 1
ATOM 651 O O . SER A 1 89 ? 26.381 -1.640 11.615 1.00 37.81 89 SER A O 1
ATOM 653 N N . SER A 1 90 ? 25.312 -1.338 13.591 1.00 41.44 90 SER A N 1
ATOM 654 C CA . SER A 1 90 ? 24.006 -1.938 13.295 1.00 41.44 90 SER A CA 1
ATOM 655 C C . SER A 1 90 ? 23.579 -1.791 11.830 1.00 41.44 90 SER A C 1
ATOM 657 O O . SER A 1 90 ? 23.515 -0.673 11.313 1.00 41.44 90 SER A O 1
ATOM 659 N N . SER A 1 91 ? 23.224 -2.910 11.188 1.00 43.72 91 SER A N 1
ATOM 660 C CA . SER A 1 91 ? 22.647 -2.970 9.840 1.00 43.72 91 SER A CA 1
ATOM 661 C C . SER A 1 91 ? 21.232 -2.375 9.818 1.00 43.72 91 SER A C 1
ATOM 663 O O . SER A 1 91 ? 20.228 -3.071 9.664 1.00 43.72 91 SER A O 1
ATOM 665 N N . SER A 1 92 ? 21.159 -1.060 10.004 1.00 50.47 92 SER A N 1
ATOM 666 C CA . SER A 1 92 ? 19.941 -0.269 9.937 1.00 50.47 92 SER A CA 1
ATOM 667 C C . SER A 1 92 ? 19.507 -0.177 8.480 1.00 50.47 92 SER A C 1
ATOM 669 O O . SER A 1 92 ? 20.024 0.632 7.709 1.00 50.47 92 SER A O 1
ATOM 671 N N . HIS A 1 93 ? 18.582 -1.046 8.079 1.00 61.31 93 HIS A N 1
ATOM 672 C CA . HIS A 1 93 ? 18.013 -1.011 6.740 1.00 61.31 93 HIS A CA 1
ATOM 673 C C . HIS A 1 93 ? 17.308 0.331 6.506 1.00 61.31 93 HIS A C 1
ATOM 675 O O . HIS A 1 93 ? 16.331 0.672 7.172 1.00 61.31 93 HIS A O 1
ATOM 681 N N . THR A 1 94 ? 17.812 1.103 5.547 1.00 80.19 94 THR A N 1
ATOM 682 C CA . THR A 1 94 ? 17.228 2.392 5.168 1.00 80.19 94 THR A CA 1
ATOM 683 C C . THR A 1 94 ? 15.959 2.178 4.344 1.00 80.19 94 THR A C 1
ATOM 685 O O . THR A 1 94 ? 15.898 1.296 3.486 1.00 80.19 94 THR A O 1
ATOM 688 N N . ILE A 1 95 ? 14.944 3.021 4.556 1.00 87.44 95 ILE A N 1
ATOM 689 C CA . ILE A 1 95 ? 13.749 3.047 3.705 1.00 87.44 95 ILE A CA 1
ATOM 690 C C . ILE A 1 95 ? 14.141 3.395 2.266 1.00 87.44 95 ILE A C 1
ATOM 692 O O . ILE A 1 95 ? 14.704 4.459 2.005 1.00 87.44 95 ILE A O 1
ATOM 696 N N . LEU A 1 96 ? 13.792 2.511 1.331 1.00 89.69 96 LEU A N 1
ATOM 697 C CA . LEU A 1 96 ? 14.097 2.670 -0.089 1.00 89.69 96 LEU A CA 1
ATOM 698 C C . LEU A 1 96 ? 13.423 3.915 -0.666 1.00 89.69 96 LEU A C 1
ATOM 700 O O . LEU A 1 96 ? 12.231 4.142 -0.454 1.00 89.69 96 LEU A O 1
ATOM 704 N N . SER A 1 97 ? 14.175 4.704 -1.427 1.00 90.50 97 SER A N 1
ATOM 705 C CA . SER A 1 97 ? 13.686 5.870 -2.165 1.00 90.50 97 SER A CA 1
ATOM 706 C C . SER A 1 97 ? 12.686 5.493 -3.270 1.00 90.50 97 SER A C 1
ATOM 708 O O . SER A 1 97 ? 12.577 4.336 -3.673 1.00 90.50 97 SER A O 1
ATOM 710 N N . ILE A 1 98 ? 11.972 6.490 -3.811 1.00 91.06 98 ILE A N 1
ATOM 711 C CA . ILE A 1 98 ? 11.077 6.284 -4.964 1.00 91.06 98 ILE A CA 1
ATOM 712 C C . ILE A 1 98 ? 11.853 5.696 -6.152 1.00 91.06 98 ILE A C 1
ATOM 714 O O . ILE A 1 98 ? 11.388 4.737 -6.755 1.00 91.06 98 ILE A O 1
ATOM 718 N N . LEU A 1 99 ? 13.059 6.199 -6.436 1.00 91.38 99 LEU A N 1
ATOM 719 C CA . LEU A 1 99 ? 13.907 5.697 -7.521 1.00 91.38 99 LEU A CA 1
ATOM 720 C C . LEU A 1 99 ? 14.270 4.212 -7.341 1.00 91.38 99 LEU A C 1
ATOM 722 O O . LEU A 1 99 ? 14.195 3.446 -8.298 1.00 91.38 99 LEU A O 1
ATOM 726 N N . GLN A 1 100 ? 14.602 3.788 -6.117 1.00 93.94 100 GLN A N 1
ATOM 727 C CA . GLN A 1 100 ? 14.873 2.376 -5.811 1.00 93.94 100 GLN A CA 1
ATOM 728 C C . GLN A 1 100 ? 13.629 1.500 -6.003 1.00 93.94 100 GLN A C 1
ATOM 730 O O . GLN A 1 100 ? 13.734 0.428 -6.593 1.00 93.94 100 GLN A O 1
ATOM 735 N N . TRP A 1 101 ? 12.442 1.965 -5.601 1.00 96.44 101 TRP A N 1
ATOM 736 C CA . TRP A 1 101 ? 11.201 1.244 -5.896 1.00 96.44 101 TRP A CA 1
ATOM 737 C C . TRP A 1 101 ? 10.918 1.150 -7.397 1.00 96.44 101 TRP A C 1
ATOM 739 O O . TRP A 1 101 ? 10.562 0.077 -7.872 1.00 96.44 101 TRP A O 1
ATOM 749 N N . GLN A 1 102 ? 11.144 2.220 -8.166 1.00 96.75 102 GLN A N 1
ATOM 750 C CA . GLN A 1 102 ? 11.001 2.185 -9.626 1.00 96.75 102 GLN A CA 1
ATOM 751 C C . GLN A 1 102 ? 11.971 1.192 -10.285 1.00 96.75 102 GLN A C 1
ATOM 753 O O . GLN A 1 102 ? 11.590 0.504 -11.232 1.00 96.75 102 GLN A O 1
ATOM 758 N N . LEU A 1 103 ? 13.205 1.095 -9.776 1.00 96.81 103 LEU A N 1
ATOM 759 C CA . LEU A 1 103 ? 14.190 0.108 -10.223 1.00 96.81 103 LEU A CA 1
ATOM 760 C C . LEU A 1 103 ? 13.723 -1.325 -9.929 1.00 96.81 103 LEU A C 1
ATOM 762 O O . LEU A 1 103 ? 13.782 -2.158 -10.828 1.00 96.81 103 LEU A O 1
ATOM 766 N N . ILE A 1 104 ? 13.211 -1.593 -8.722 1.00 98.06 104 ILE A N 1
ATOM 767 C CA . ILE A 1 104 ? 12.696 -2.915 -8.319 1.00 98.06 104 ILE A CA 1
ATOM 768 C C . ILE A 1 104 ? 11.466 -3.316 -9.148 1.00 98.06 104 ILE A C 1
ATOM 770 O O . ILE A 1 104 ? 11.401 -4.454 -9.605 1.00 98.06 104 ILE A O 1
ATOM 774 N N . ILE A 1 105 ? 10.524 -2.395 -9.390 1.00 98.50 105 ILE A N 1
ATOM 775 C CA . ILE A 1 105 ? 9.331 -2.648 -10.221 1.00 98.50 105 ILE A CA 1
ATOM 776 C C . ILE A 1 105 ? 9.743 -3.005 -11.657 1.00 98.50 105 ILE A C 1
ATOM 778 O O . ILE A 1 105 ? 9.321 -4.032 -12.178 1.00 98.50 105 ILE A O 1
ATOM 782 N N . GLN A 1 106 ? 10.631 -2.222 -12.280 1.00 97.88 106 GLN A N 1
ATOM 783 C CA . GLN A 1 106 ? 11.129 -2.554 -13.621 1.00 97.88 106 GLN A CA 1
ATOM 784 C C . GLN A 1 106 ? 11.929 -3.861 -13.665 1.00 97.88 106 GLN A C 1
ATOM 786 O O . GLN A 1 106 ? 11.897 -4.558 -14.674 1.00 97.88 106 GLN A O 1
ATOM 791 N N . ASP A 1 107 ? 12.691 -4.184 -12.619 1.00 98.19 107 ASP A N 1
ATOM 792 C CA . ASP A 1 107 ? 13.429 -5.448 -12.555 1.00 98.19 107 ASP A CA 1
ATOM 793 C C . ASP A 1 107 ? 12.485 -6.652 -12.453 1.00 98.19 107 ASP A C 1
ATOM 795 O O . ASP A 1 107 ? 12.718 -7.686 -13.077 1.00 98.19 107 ASP A O 1
ATOM 799 N N . ALA A 1 108 ? 11.373 -6.492 -11.735 1.00 98.25 108 ALA A N 1
ATOM 800 C CA . ALA A 1 108 ? 10.299 -7.471 -11.701 1.00 98.25 108 ALA A CA 1
ATOM 801 C C . ALA A 1 108 ? 9.668 -7.675 -13.088 1.00 98.25 108 ALA A C 1
ATOM 803 O O . ALA A 1 108 ? 9.574 -8.810 -13.550 1.00 98.25 108 ALA A O 1
ATOM 804 N N . TRP A 1 109 ? 9.333 -6.595 -13.801 1.00 98.44 109 TRP A N 1
ATOM 805 C CA . TRP A 1 109 ? 8.814 -6.686 -15.171 1.00 98.44 109 TRP A CA 1
ATOM 806 C C . TRP A 1 109 ? 9.785 -7.416 -16.112 1.00 98.44 109 TRP A C 1
ATOM 808 O O . TRP A 1 109 ? 9.397 -8.364 -16.792 1.00 98.44 109 TRP A O 1
ATOM 818 N N . ARG A 1 110 ? 11.083 -7.071 -16.080 1.00 97.81 110 ARG A N 1
ATOM 819 C CA . ARG A 1 110 ? 12.123 -7.767 -16.869 1.00 97.81 110 ARG A CA 1
ATOM 820 C C . ARG A 1 110 ? 12.320 -9.238 -16.495 1.00 97.81 110 ARG A C 1
ATOM 822 O O . ARG A 1 110 ? 12.858 -9.992 -17.299 1.00 97.81 110 ARG A O 1
ATOM 829 N N . THR A 1 111 ? 11.922 -9.644 -15.290 1.00 97.44 111 THR A N 1
ATOM 830 C CA . THR A 1 111 ? 11.970 -11.042 -14.826 1.00 97.44 111 THR A CA 1
ATOM 831 C C . THR A 1 111 ? 10.635 -11.779 -14.999 1.00 97.44 111 THR A C 1
ATOM 833 O O . THR A 1 111 ? 10.488 -12.893 -14.503 1.00 97.44 111 THR A O 1
ATOM 836 N N . GLY A 1 112 ? 9.687 -11.203 -15.751 1.00 97.69 112 GLY A N 1
ATOM 837 C CA . GLY A 1 112 ? 8.447 -11.861 -16.178 1.00 97.69 112 GLY A CA 1
ATOM 838 C C . GLY A 1 112 ? 7.242 -11.658 -15.256 1.00 97.69 112 GLY A C 1
ATOM 839 O O . GLY A 1 112 ? 6.206 -12.282 -15.474 1.00 97.69 112 GLY A O 1
ATOM 840 N N . PHE A 1 113 ? 7.341 -10.801 -14.236 1.00 97.56 113 PHE A N 1
ATOM 841 C CA . PHE A 1 113 ? 6.174 -10.413 -13.441 1.00 97.56 113 PHE A CA 1
ATOM 842 C C . PHE A 1 113 ? 5.306 -9.420 -14.221 1.00 97.56 113 PHE A C 1
ATOM 844 O O . PHE A 1 113 ? 5.836 -8.443 -14.736 1.00 97.56 113 PHE A O 1
ATOM 851 N N . ASP A 1 114 ? 3.986 -9.631 -14.229 1.00 98.12 114 ASP A N 1
ATOM 852 C CA . ASP A 1 114 ? 2.977 -8.662 -14.696 1.00 98.12 114 ASP A CA 1
ATOM 853 C C . ASP A 1 114 ? 3.302 -7.992 -16.056 1.00 98.12 114 ASP A C 1
ATOM 855 O O . ASP A 1 114 ? 3.595 -6.793 -16.111 1.00 98.12 114 ASP A O 1
ATOM 859 N N . PRO A 1 115 ? 3.289 -8.756 -17.169 1.00 98.12 115 PRO A N 1
ATOM 860 C CA . PRO A 1 115 ? 3.579 -8.218 -18.499 1.00 98.12 115 PRO A CA 1
ATOM 861 C C . PRO A 1 115 ? 2.544 -7.182 -18.964 1.00 98.12 115 PRO A C 1
ATOM 863 O O . PRO A 1 115 ? 2.906 -6.250 -19.680 1.00 98.12 115 PRO A O 1
ATOM 866 N N . ASP A 1 116 ? 1.286 -7.290 -18.527 1.00 98.12 116 ASP A N 1
ATOM 867 C CA . ASP A 1 116 ? 0.230 -6.324 -18.853 1.00 98.12 116 ASP A CA 1
ATOM 868 C C . ASP A 1 116 ? 0.474 -4.981 -18.145 1.00 98.12 116 ASP A C 1
ATOM 870 O O . ASP A 1 116 ? 0.401 -3.916 -18.770 1.00 98.12 116 ASP A O 1
ATOM 874 N N . GLY A 1 117 ? 0.858 -5.018 -16.863 1.00 97.00 117 GLY A N 1
ATOM 875 C CA . GLY A 1 117 ? 1.365 -3.855 -16.139 1.00 97.00 117 GLY A CA 1
ATOM 876 C C . GLY A 1 117 ? 2.625 -3.286 -16.794 1.00 97.00 117 GLY A C 1
ATOM 877 O O . GLY A 1 117 ? 2.688 -2.089 -17.068 1.00 97.00 117 GLY A O 1
ATOM 878 N N . ALA A 1 118 ? 3.606 -4.118 -17.150 1.00 98.00 118 ALA A N 1
ATOM 879 C CA . ALA A 1 118 ? 4.804 -3.659 -17.856 1.00 98.00 118 ALA A CA 1
ATOM 880 C C . ALA A 1 118 ? 4.453 -2.906 -19.156 1.00 98.00 118 ALA A C 1
ATOM 882 O O . ALA A 1 118 ? 4.946 -1.795 -19.381 1.00 98.00 118 ALA A O 1
ATOM 883 N N . ALA A 1 119 ? 3.546 -3.457 -19.968 1.00 98.19 119 ALA A N 1
ATOM 884 C CA . ALA A 1 119 ? 3.069 -2.848 -21.206 1.00 98.19 119 ALA A CA 1
ATOM 885 C C . ALA A 1 119 ? 2.331 -1.516 -20.964 1.00 98.19 119 ALA A C 1
ATOM 887 O O . ALA A 1 119 ? 2.609 -0.538 -21.662 1.00 98.19 119 ALA A O 1
ATOM 888 N N . HIS A 1 120 ? 1.474 -1.426 -19.937 1.00 96.81 120 HIS A N 1
ATOM 889 C CA . HIS A 1 120 ? 0.783 -0.184 -19.550 1.00 96.81 120 HIS A CA 1
ATOM 890 C C . HIS A 1 120 ? 1.759 0.983 -19.318 1.00 96.81 120 HIS A C 1
ATOM 892 O O . HIS A 1 120 ? 1.488 2.124 -19.696 1.00 96.81 120 HIS A O 1
ATOM 898 N N . PHE A 1 121 ? 2.921 0.708 -18.722 1.00 97.00 121 PHE A N 1
ATOM 899 C CA . PHE A 1 121 ? 3.946 1.716 -18.436 1.00 97.00 121 PHE A CA 1
ATOM 900 C C . PHE A 1 121 ? 4.990 1.882 -19.561 1.00 97.00 121 PHE A C 1
ATOM 902 O O . PHE A 1 121 ? 5.948 2.655 -19.399 1.00 97.00 121 PHE A O 1
ATOM 909 N N . ALA A 1 122 ? 4.811 1.198 -20.700 1.00 97.44 122 ALA A N 1
ATOM 910 C CA . ALA A 1 122 ? 5.796 1.060 -21.777 1.00 97.44 122 ALA A CA 1
ATOM 911 C C . ALA A 1 122 ? 7.176 0.630 -21.236 1.00 97.44 122 ALA A C 1
ATOM 913 O O . ALA A 1 122 ? 8.189 1.291 -21.479 1.00 97.44 122 ALA A O 1
ATOM 914 N N . GLU A 1 123 ? 7.163 -0.406 -20.389 1.00 96.31 123 GLU A N 1
ATOM 915 C CA . GLU A 1 123 ? 8.294 -1.070 -19.715 1.00 96.31 123 GLU A CA 1
ATOM 916 C C . GLU A 1 123 ? 9.204 -0.150 -18.876 1.00 96.31 123 GLU A C 1
ATOM 918 O O . GLU A 1 123 ? 10.254 -0.560 -18.370 1.00 96.31 123 GLU A O 1
ATOM 923 N N . LYS A 1 124 ? 8.809 1.116 -18.689 1.00 96.38 124 LYS A N 1
ATOM 924 C CA . LYS A 1 124 ? 9.658 2.151 -18.100 1.00 96.38 124 LYS A CA 1
ATOM 925 C C . LYS A 1 124 ? 8.916 2.968 -17.054 1.00 96.38 124 LYS A C 1
ATOM 927 O O . LYS A 1 124 ? 8.004 3.725 -17.370 1.00 96.38 124 LYS A O 1
ATOM 932 N N . LEU A 1 125 ? 9.400 2.899 -15.822 1.00 94.44 125 LEU A N 1
ATOM 933 C CA . LEU A 1 125 ? 8.945 3.665 -14.664 1.00 94.44 125 LEU A CA 1
ATOM 934 C C . LEU A 1 125 ? 10.059 4.552 -14.076 1.00 94.44 125 LEU A C 1
ATOM 936 O O . LEU A 1 125 ? 9.785 5.647 -13.593 1.00 94.44 125 LEU A O 1
ATOM 940 N N . VAL A 1 126 ? 11.319 4.114 -14.158 1.00 94.69 126 VAL A N 1
ATOM 941 C CA . VAL A 1 126 ? 12.504 4.798 -13.618 1.00 94.69 126 VAL A CA 1
ATOM 942 C C . VAL A 1 126 ? 12.653 6.190 -14.220 1.00 94.69 126 VAL A C 1
ATOM 944 O O . VAL A 1 126 ? 12.734 6.361 -15.439 1.00 94.69 126 VAL A O 1
ATOM 947 N N . GLY A 1 127 ? 12.684 7.188 -13.336 1.00 87.12 127 GLY A N 1
ATOM 948 C CA . GLY A 1 127 ? 12.781 8.603 -13.690 1.00 87.12 127 GLY A CA 1
ATOM 949 C C . GLY A 1 127 ? 11.469 9.230 -14.176 1.00 87.12 127 GLY A C 1
ATOM 950 O O . GLY A 1 127 ? 11.432 10.441 -14.391 1.00 87.12 127 GLY A O 1
ATOM 951 N N . LYS A 1 128 ? 10.378 8.461 -14.326 1.00 90.44 128 LYS A N 1
ATOM 952 C CA . LYS A 1 128 ? 9.048 9.010 -14.637 1.00 90.44 128 LYS A CA 1
ATOM 953 C C . LYS A 1 128 ? 8.330 9.449 -13.356 1.00 90.44 128 LYS A C 1
ATOM 955 O O . LYS A 1 128 ? 8.441 8.811 -12.310 1.00 90.44 128 LYS A O 1
ATOM 960 N N . LYS A 1 129 ? 7.517 10.503 -13.461 1.00 92.06 129 LYS A N 1
ATOM 961 C CA . LYS A 1 129 ? 6.615 10.986 -12.400 1.00 92.06 129 LYS A CA 1
ATOM 962 C C . LYS A 1 129 ? 5.229 10.325 -12.493 1.00 92.06 129 LYS A C 1
ATOM 964 O O . LYS A 1 129 ? 4.224 11.013 -12.641 1.00 92.06 129 LYS A O 1
ATOM 969 N N . GLN A 1 130 ? 5.190 8.993 -12.483 1.00 93.12 130 GLN A N 1
ATOM 970 C CA . GLN A 1 130 ? 3.986 8.210 -12.786 1.00 93.12 130 GLN A CA 1
ATOM 971 C C . GLN A 1 130 ? 3.368 7.585 -11.526 1.00 93.12 130 GLN A C 1
ATOM 973 O O . GLN A 1 130 ? 4.100 7.082 -10.668 1.00 93.12 130 GLN A O 1
ATOM 978 N N . TRP A 1 131 ? 2.031 7.603 -11.438 1.00 94.44 131 TRP A N 1
ATOM 979 C CA . TRP A 1 131 ? 1.261 6.889 -10.408 1.00 94.44 131 TRP A CA 1
ATOM 980 C C . TRP A 1 131 ? 1.554 5.389 -10.460 1.00 94.44 131 TRP A C 1
ATOM 982 O O . TRP A 1 131 ? 1.753 4.851 -11.544 1.00 94.44 131 TRP A O 1
ATOM 992 N N . ILE A 1 132 ? 1.530 4.733 -9.300 1.00 97.19 132 ILE A N 1
ATOM 993 C CA . ILE A 1 132 ? 1.510 3.271 -9.200 1.00 97.19 132 ILE A CA 1
ATOM 994 C C . ILE A 1 132 ? 0.314 2.819 -8.365 1.00 97.19 132 ILE A C 1
ATOM 996 O O . ILE A 1 132 ? -0.111 3.535 -7.450 1.00 97.19 132 ILE A O 1
ATOM 1000 N N . GLY A 1 133 ? -0.219 1.649 -8.698 1.00 96.31 133 GLY A N 1
ATOM 1001 C CA . GLY A 1 133 ? -1.325 0.987 -8.023 1.00 96.31 133 GLY A CA 1
ATOM 1002 C C . GLY A 1 133 ? -0.890 -0.210 -7.176 1.00 96.31 133 GLY A C 1
ATOM 1003 O O . GLY A 1 133 ? 0.288 -0.433 -6.892 1.00 96.31 133 GLY A O 1
ATOM 1004 N N . THR A 1 134 ? -1.878 -1.005 -6.766 1.00 97.44 134 THR A N 1
ATOM 1005 C CA . THR A 1 134 ? -1.672 -2.223 -5.966 1.00 97.44 134 THR A CA 1
ATOM 1006 C C . THR A 1 134 ? -0.892 -3.306 -6.724 1.00 97.44 134 THR A C 1
ATOM 1008 O O . THR A 1 134 ? -0.181 -4.086 -6.096 1.00 97.44 134 THR A O 1
ATOM 1011 N N . THR A 1 135 ? -0.991 -3.335 -8.056 1.00 98.00 135 THR A N 1
ATOM 1012 C CA . THR A 1 135 ? -0.279 -4.244 -8.972 1.00 98.00 135 THR A CA 1
ATOM 1013 C C . THR A 1 135 ? 1.234 -4.067 -8.876 1.00 98.00 135 THR A C 1
ATOM 1015 O O . THR A 1 135 ? 1.922 -4.982 -8.428 1.00 98.00 135 THR A O 1
ATOM 1018 N N . GLU A 1 136 ? 1.763 -2.872 -9.145 1.00 98.50 136 GLU A N 1
ATOM 1019 C CA . GLU A 1 136 ? 3.204 -2.596 -9.037 1.00 98.50 136 GLU A CA 1
ATOM 1020 C C . GLU A 1 136 ? 3.737 -2.800 -7.608 1.00 98.50 136 GLU A C 1
ATOM 1022 O O . GLU A 1 136 ? 4.870 -3.244 -7.425 1.00 98.50 136 GLU A O 1
ATOM 1027 N N . VAL A 1 137 ? 2.924 -2.514 -6.584 1.00 98.44 137 VAL A N 1
ATOM 1028 C CA . VAL A 1 137 ? 3.259 -2.780 -5.173 1.00 98.44 137 VAL A CA 1
ATOM 1029 C C . VAL A 1 137 ? 3.396 -4.281 -4.905 1.00 98.44 137 VAL A C 1
ATOM 1031 O O . VAL A 1 137 ? 4.390 -4.710 -4.314 1.00 98.44 137 VAL A O 1
ATOM 1034 N N . TYR A 1 138 ? 2.432 -5.085 -5.356 1.00 98.50 138 TYR A N 1
ATOM 1035 C CA . TYR A 1 138 ? 2.465 -6.545 -5.255 1.00 98.50 138 TYR A CA 1
ATOM 1036 C C . TYR A 1 138 ? 3.664 -7.133 -6.008 1.00 98.50 138 TYR A C 1
ATOM 1038 O O . TYR A 1 138 ? 4.388 -7.969 -5.466 1.00 98.50 138 TYR A O 1
ATOM 1046 N N . VAL A 1 139 ? 3.910 -6.653 -7.227 1.00 98.12 139 VAL A N 1
ATOM 1047 C CA . VAL A 1 139 ? 5.032 -7.044 -8.087 1.00 98.12 139 VAL A CA 1
ATOM 1048 C C . VAL A 1 139 ? 6.376 -6.718 -7.426 1.00 98.12 139 VAL A C 1
ATOM 1050 O O . VAL A 1 139 ? 7.236 -7.593 -7.333 1.00 98.12 139 VAL A O 1
ATOM 1053 N N . ALA A 1 140 ? 6.546 -5.512 -6.872 1.00 98.19 140 ALA A N 1
ATOM 1054 C CA . ALA A 1 140 ? 7.769 -5.114 -6.173 1.00 98.19 140 ALA A CA 1
ATOM 1055 C C . ALA A 1 140 ? 8.049 -5.969 -4.928 1.00 98.19 140 ALA A C 1
ATOM 1057 O O . ALA A 1 140 ? 9.173 -6.429 -4.728 1.00 98.19 140 ALA A O 1
ATOM 1058 N N . LEU A 1 141 ? 7.034 -6.207 -4.092 1.00 97.56 141 LEU A N 1
ATOM 1059 C CA . LEU A 1 141 ? 7.170 -7.041 -2.895 1.00 97.56 141 LEU A CA 1
ATOM 1060 C C . LEU A 1 141 ? 7.451 -8.505 -3.266 1.00 97.56 141 LEU A C 1
ATOM 1062 O O . LEU A 1 141 ? 8.369 -9.112 -2.711 1.00 97.56 141 LEU A O 1
ATOM 1066 N N . SER A 1 142 ? 6.742 -9.044 -4.258 1.00 97.19 142 SER A N 1
ATOM 1067 C CA . SER A 1 142 ? 6.960 -10.402 -4.770 1.00 97.19 142 SER A CA 1
ATOM 1068 C C . SER A 1 142 ? 8.369 -10.575 -5.345 1.00 97.19 142 SER A C 1
ATOM 1070 O O . SER A 1 142 ? 9.014 -11.591 -5.088 1.00 97.19 142 SER A O 1
ATOM 1072 N N . ARG A 1 143 ? 8.903 -9.553 -6.031 1.00 96.75 143 ARG A N 1
ATOM 1073 C CA . ARG A 1 143 ? 10.277 -9.537 -6.556 1.00 96.75 143 ARG A CA 1
ATOM 1074 C C . ARG A 1 143 ? 11.353 -9.555 -5.466 1.00 96.75 143 ARG A C 1
ATOM 1076 O O . ARG A 1 143 ? 12.425 -10.111 -5.707 1.00 96.75 143 ARG A O 1
ATOM 1083 N N . LEU A 1 144 ? 11.055 -9.007 -4.283 1.00 95.75 144 LEU A N 1
ATOM 1084 C CA . LEU A 1 144 ? 11.866 -9.122 -3.059 1.00 95.75 144 LEU A CA 1
ATOM 1085 C C . LEU A 1 144 ? 11.618 -10.439 -2.286 1.00 95.75 144 LEU A C 1
ATOM 1087 O O . LEU A 1 144 ? 12.091 -10.611 -1.160 1.00 95.75 144 LEU A O 1
ATOM 1091 N N . GLY A 1 145 ? 10.836 -11.366 -2.850 1.00 94.75 145 GLY A N 1
ATOM 1092 C CA . GLY A 1 145 ? 10.450 -12.624 -2.214 1.00 94.75 145 GLY A CA 1
ATOM 1093 C C . GLY A 1 145 ? 9.486 -12.455 -1.035 1.00 94.75 145 GLY A C 1
ATOM 1094 O O . GLY A 1 145 ? 9.402 -13.341 -0.182 1.00 94.75 145 GLY A O 1
ATOM 1095 N N . ILE A 1 146 ? 8.787 -11.324 -0.919 1.00 94.81 146 ILE A N 1
ATOM 1096 C CA . ILE A 1 146 ? 7.837 -11.049 0.164 1.00 94.81 146 ILE A CA 1
ATOM 1097 C C . ILE A 1 146 ? 6.452 -11.539 -0.259 1.00 94.81 146 ILE A C 1
ATOM 1099 O O . ILE A 1 146 ? 5.852 -11.012 -1.193 1.00 94.81 146 ILE A O 1
ATOM 1103 N N . ARG A 1 147 ? 5.912 -12.531 0.463 1.00 94.62 147 ARG A N 1
ATOM 1104 C CA . ARG A 1 147 ? 4.537 -12.994 0.236 1.00 94.62 147 ARG A CA 1
ATOM 1105 C C . ARG A 1 147 ? 3.554 -11.887 0.613 1.00 94.62 147 ARG A C 1
ATOM 1107 O O . ARG A 1 147 ? 3.505 -11.468 1.768 1.00 94.62 147 ARG A O 1
ATOM 1114 N N . CYS A 1 148 ? 2.756 -11.468 -0.354 1.00 94.75 148 CYS A N 1
ATOM 1115 C CA . CYS A 1 148 ? 1.638 -10.548 -0.196 1.00 94.75 148 CYS A CA 1
ATOM 1116 C C . CYS A 1 148 ? 0.460 -11.046 -1.050 1.00 94.75 148 CYS A C 1
ATOM 1118 O O . CYS A 1 148 ? 0.589 -12.038 -1.765 1.00 94.75 148 CYS A O 1
ATOM 1120 N N . GLN A 1 149 ? -0.697 -10.400 -0.934 1.00 96.44 149 GLN A N 1
ATOM 1121 C CA . GLN A 1 149 ? -1.889 -10.707 -1.727 1.00 96.44 149 GLN A CA 1
ATOM 1122 C C . GLN A 1 149 ? -2.622 -9.410 -2.066 1.00 96.44 149 GLN A C 1
ATOM 1124 O O . GLN A 1 149 ? -2.590 -8.462 -1.278 1.00 96.44 149 GLN A O 1
ATOM 1129 N N . ILE A 1 150 ? -3.296 -9.387 -3.213 1.00 97.56 150 ILE A N 1
ATOM 1130 C CA . ILE A 1 150 ? -4.261 -8.346 -3.566 1.00 97.56 150 ILE A CA 1
ATOM 1131 C C . ILE A 1 150 ? -5.652 -8.878 -3.219 1.00 97.56 150 ILE A C 1
ATOM 1133 O O . ILE A 1 150 ? -5.979 -10.013 -3.559 1.00 97.56 150 ILE A O 1
ATOM 1137 N N . VAL A 1 151 ? -6.467 -8.061 -2.555 1.00 97.50 151 VAL A N 1
ATOM 1138 C CA . VAL A 1 151 ? -7.901 -8.317 -2.377 1.00 97.50 151 VAL A CA 1
ATOM 1139 C C . VAL A 1 151 ? -8.637 -7.128 -2.969 1.00 97.50 151 VAL A C 1
ATOM 1141 O O . VAL A 1 151 ? -8.425 -5.997 -2.531 1.00 97.50 151 VAL A O 1
ATOM 1144 N N . ASP A 1 152 ? -9.447 -7.386 -3.992 1.00 95.25 152 ASP A N 1
ATOM 1145 C CA . ASP A 1 152 ? -10.220 -6.359 -4.681 1.00 95.25 152 ASP A CA 1
ATOM 1146 C C . ASP A 1 152 ? -11.656 -6.282 -4.145 1.00 95.25 152 ASP A C 1
ATOM 1148 O O . ASP A 1 152 ? -12.275 -7.286 -3.785 1.00 95.25 152 ASP A O 1
ATOM 1152 N N . PHE A 1 153 ? -12.181 -5.062 -4.106 1.00 93.69 153 PHE A N 1
ATOM 1153 C CA . PHE A 1 153 ? -13.533 -4.73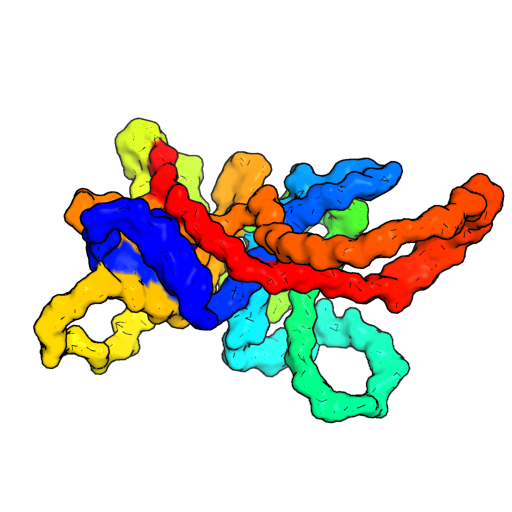3 -3.671 1.00 93.69 153 PHE A CA 1
ATOM 1154 C C . PHE A 1 153 ? -14.168 -3.870 -4.770 1.00 93.69 153 PHE A C 1
ATOM 1156 O O . PHE A 1 153 ? -14.207 -2.644 -4.634 1.00 93.69 153 PHE A O 1
ATOM 1163 N N . PRO A 1 154 ? -14.657 -4.488 -5.866 1.00 87.88 154 PRO A N 1
ATOM 1164 C CA . PRO A 1 154 ? -14.936 -3.802 -7.134 1.00 87.88 154 PRO A CA 1
ATOM 1165 C C . PRO A 1 154 ? -16.078 -2.775 -7.072 1.00 87.88 154 PRO A C 1
ATOM 1167 O O . PRO A 1 154 ? -16.296 -2.028 -8.024 1.00 87.88 154 PRO A O 1
ATOM 1170 N N . GLY A 1 155 ? -16.812 -2.711 -5.960 1.00 85.75 155 GLY A N 1
ATOM 1171 C CA . GLY A 1 155 ? -17.810 -1.683 -5.709 1.00 85.75 155 GLY A CA 1
ATOM 1172 C C . GLY A 1 155 ? -18.398 -1.743 -4.295 1.00 85.75 155 GLY A C 1
ATOM 1173 O O . GLY A 1 155 ? -17.973 -2.563 -3.470 1.00 85.75 155 GLY A O 1
ATOM 1174 N N . PRO A 1 156 ? -19.384 -0.873 -4.017 1.00 89.94 156 PRO A N 1
ATOM 1175 C CA . PRO A 1 156 ? -20.240 -0.934 -2.837 1.00 89.94 156 PRO A CA 1
ATOM 1176 C C . PRO A 1 156 ? -20.799 -2.334 -2.564 1.00 89.94 156 PRO A C 1
ATOM 1178 O O . PRO A 1 156 ? -21.108 -3.095 -3.479 1.00 89.94 156 PRO A O 1
ATOM 1181 N N . SER A 1 157 ? -20.968 -2.665 -1.286 1.00 90.94 157 SER A N 1
ATOM 1182 C CA . SER A 1 157 ? -21.514 -3.955 -0.827 1.00 90.94 157 SER A CA 1
ATOM 1183 C C . SER A 1 157 ? -22.609 -3.825 0.239 1.00 90.94 157 SER A C 1
ATOM 1185 O O . SER A 1 157 ? -23.078 -4.832 0.770 1.00 90.94 157 SER A O 1
ATOM 1187 N N . GLY A 1 158 ? -23.049 -2.599 0.522 1.00 87.88 158 GLY A N 1
ATOM 1188 C CA . GLY A 1 158 ? -24.167 -2.279 1.399 1.00 87.88 158 GLY A CA 1
ATOM 1189 C C . GLY A 1 158 ? -24.955 -1.053 0.917 1.00 87.88 158 GLY A C 1
ATOM 1190 O O . GLY A 1 158 ? -24.626 -0.467 -0.119 1.00 87.88 158 GLY A O 1
ATOM 1191 N N . PRO A 1 159 ? -26.008 -0.657 1.654 1.00 84.25 159 PRO A N 1
ATOM 1192 C CA . PRO A 1 159 ? -26.865 0.471 1.292 1.00 84.25 159 PRO A CA 1
ATOM 1193 C C . PRO A 1 159 ? -26.092 1.788 1.163 1.00 84.25 159 PRO A C 1
ATOM 1195 O O . PRO A 1 159 ? -25.086 1.991 1.841 1.00 84.25 159 PRO A O 1
ATOM 1198 N N . ASN A 1 160 ? -26.605 2.716 0.353 1.00 87.69 160 ASN A N 1
ATOM 1199 C CA . ASN A 1 160 ? -26.103 4.092 0.206 1.00 87.69 160 ASN A CA 1
ATOM 1200 C C . ASN A 1 160 ? -24.645 4.245 -0.286 1.00 87.69 160 ASN A C 1
ATOM 1202 O O . ASN A 1 160 ? -24.107 5.342 -0.185 1.00 87.69 160 ASN A O 1
ATOM 1206 N N . GLY A 1 161 ? -24.036 3.189 -0.841 1.00 81.88 161 GLY A N 1
ATOM 1207 C CA . GLY A 1 161 ? -22.640 3.191 -1.312 1.00 81.88 161 GLY A CA 1
ATOM 1208 C C . GLY A 1 161 ? -21.668 2.392 -0.435 1.00 81.88 161 GLY A C 1
ATOM 1209 O O . GLY A 1 161 ? -20.548 2.120 -0.860 1.00 81.88 161 GLY A O 1
ATOM 1210 N N . GLN A 1 162 ? -22.110 1.927 0.738 1.00 81.31 162 GLN A N 1
ATOM 1211 C CA .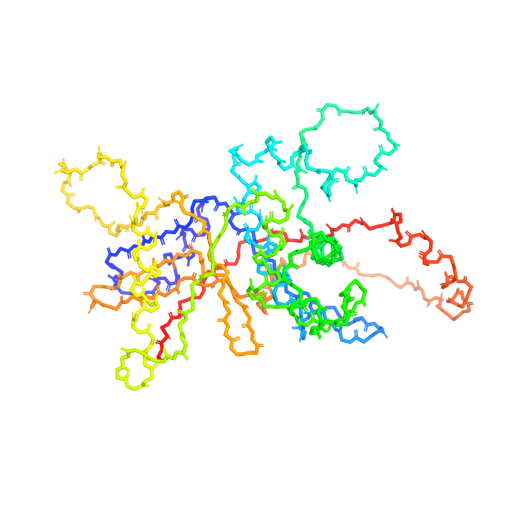 GLN A 1 162 ? -21.199 1.441 1.774 1.00 81.31 162 GLN A CA 1
ATOM 1212 C C . GLN A 1 162 ? -20.360 0.238 1.341 1.00 81.31 162 GLN A C 1
ATOM 1214 O O . GLN A 1 162 ? -20.865 -0.769 0.835 1.00 81.31 162 GLN A O 1
ATOM 1219 N N . HIS A 1 163 ? -19.068 0.285 1.652 1.00 88.56 163 HIS A N 1
ATOM 1220 C CA . HIS A 1 163 ? -18.127 -0.807 1.407 1.00 88.56 163 HIS A CA 1
ATOM 1221 C C . HIS A 1 163 ? -18.071 -1.794 2.595 1.00 88.56 163 HIS A C 1
ATOM 1223 O O . HIS A 1 163 ? -17.007 -2.107 3.128 1.00 88.56 163 HIS A O 1
ATOM 1229 N N . THR A 1 164 ? -19.229 -2.315 3.014 1.00 90.44 164 THR A N 1
ATOM 1230 C CA . THR A 1 164 ? -19.386 -3.193 4.195 1.00 90.44 164 THR A CA 1
ATOM 1231 C C . THR A 1 164 ? -18.466 -4.420 4.188 1.00 90.44 164 THR A C 1
ATOM 1233 O O . THR A 1 164 ? -17.850 -4.718 5.210 1.00 90.44 164 THR A O 1
ATOM 1236 N N . LYS A 1 165 ? -18.295 -5.098 3.042 1.00 93.94 165 LYS A N 1
ATOM 1237 C CA . LYS A 1 165 ? -17.393 -6.260 2.905 1.00 93.94 165 LYS A CA 1
ATOM 1238 C C . LYS A 1 165 ? -15.914 -5.901 3.071 1.00 93.94 165 LYS A C 1
ATOM 1240 O O . LYS A 1 165 ? -15.166 -6.701 3.621 1.00 93.94 165 LYS A O 1
ATOM 1245 N N . LEU A 1 166 ? -15.494 -4.713 2.627 1.00 93.88 166 LEU A N 1
ATOM 1246 C CA . LEU A 1 166 ? -14.132 -4.208 2.838 1.00 93.88 166 LEU A CA 1
ATOM 1247 C C . LEU A 1 166 ? -13.898 -3.933 4.323 1.00 93.88 166 LEU A C 1
ATOM 1249 O O . LEU A 1 166 ? -12.911 -4.406 4.879 1.00 93.88 166 LEU A O 1
ATOM 1253 N N . ILE A 1 167 ? -14.825 -3.226 4.976 1.00 91.56 167 ILE A N 1
ATOM 1254 C CA . ILE A 1 167 ? -14.750 -2.947 6.415 1.00 91.56 167 ILE A CA 1
ATOM 1255 C C . ILE A 1 167 ? -14.676 -4.255 7.216 1.00 91.56 167 ILE A C 1
ATOM 1257 O O . ILE A 1 167 ? -13.761 -4.419 8.019 1.00 91.56 167 ILE A O 1
ATOM 1261 N N . GLN A 1 168 ? -15.557 -5.219 6.930 1.00 93.94 168 GLN A N 1
ATOM 1262 C CA . GLN A 1 168 ? -15.557 -6.537 7.573 1.00 93.94 168 GLN A CA 1
ATOM 1263 C C . GLN A 1 168 ? -14.258 -7.321 7.319 1.00 93.94 168 GLN A C 1
ATOM 1265 O O . GLN A 1 168 ? -13.734 -7.959 8.229 1.00 93.94 168 GLN A O 1
ATOM 1270 N N . TRP A 1 169 ? -13.712 -7.279 6.099 1.00 96.00 169 TRP A N 1
ATOM 1271 C CA . TRP A 1 169 ? -12.455 -7.958 5.777 1.00 96.00 169 TRP A CA 1
ATOM 1272 C C . TRP A 1 169 ? -11.270 -7.361 6.546 1.00 96.00 169 TRP A C 1
ATOM 1274 O O . TRP A 1 169 ? -10.471 -8.106 7.112 1.00 96.00 169 TRP A O 1
ATOM 1284 N N . VAL A 1 170 ? -11.179 -6.028 6.618 1.00 94.81 170 VAL A N 1
ATOM 1285 C CA . VAL A 1 170 ? -10.117 -5.329 7.359 1.00 94.81 170 VAL A CA 1
ATOM 1286 C C . VAL A 1 170 ? -10.262 -5.547 8.872 1.00 94.81 170 VAL A C 1
ATOM 1288 O O . VAL A 1 170 ? -9.264 -5.754 9.561 1.00 94.81 170 VAL A O 1
ATOM 1291 N N . GLU A 1 171 ? -11.492 -5.568 9.387 1.00 92.12 171 GLU A N 1
ATOM 1292 C CA . GLU A 1 171 ? -11.797 -5.904 10.781 1.00 92.12 171 GLU A CA 1
ATOM 1293 C C . GLU A 1 171 ? -11.317 -7.319 11.136 1.00 92.12 171 GLU A C 1
ATOM 1295 O O . GLU A 1 171 ? -10.512 -7.487 12.055 1.00 92.12 171 GLU A O 1
ATOM 1300 N N . ASN A 1 172 ? -11.718 -8.320 10.346 1.00 94.12 172 ASN A N 1
ATOM 1301 C CA . ASN A 1 172 ? -11.285 -9.708 10.513 1.00 94.12 172 ASN A CA 1
ATOM 1302 C C . ASN A 1 172 ? -9.757 -9.850 10.407 1.00 94.12 172 ASN A C 1
ATOM 1304 O O . ASN A 1 172 ? -9.152 -10.574 11.199 1.00 94.12 172 ASN A O 1
ATOM 1308 N N . TYR A 1 173 ? -9.127 -9.143 9.461 1.00 94.56 173 TYR A N 1
ATOM 1309 C CA . TYR A 1 173 ? -7.676 -9.153 9.270 1.00 94.56 173 TYR A CA 1
ATOM 1310 C C . TYR A 1 173 ? -6.929 -8.708 10.533 1.00 94.56 173 TYR A C 1
ATOM 1312 O O . TYR A 1 173 ? -5.974 -9.373 10.929 1.00 94.56 173 TYR A O 1
ATOM 1320 N N . PHE A 1 174 ? -7.356 -7.632 11.200 1.00 90.44 174 PHE A N 1
ATOM 1321 C CA . PHE A 1 174 ? -6.709 -7.190 12.440 1.00 90.44 174 PHE A CA 1
ATOM 1322 C C . PHE A 1 174 ? -7.120 -8.013 13.673 1.00 90.44 174 PHE A C 1
ATOM 1324 O O . PHE A 1 174 ? -6.343 -8.101 14.621 1.00 90.44 174 PHE A O 1
ATOM 1331 N N . GLN A 1 175 ? -8.277 -8.680 13.673 1.00 87.88 175 GLN A N 1
ATOM 1332 C CA . GLN A 1 175 ? -8.651 -9.601 14.756 1.00 87.88 175 GLN A CA 1
ATOM 1333 C C . GLN A 1 175 ? -7.887 -10.939 14.707 1.00 87.88 175 GLN A C 1
ATOM 1335 O O . GLN A 1 175 ? -7.546 -11.485 15.755 1.00 87.88 175 GLN A O 1
ATOM 1340 N N . SER A 1 176 ? -7.569 -11.469 13.520 1.00 79.94 176 SER A N 1
ATOM 1341 C CA . SER A 1 176 ? -7.096 -12.857 13.356 1.00 79.94 176 SER A CA 1
ATOM 1342 C C . SER A 1 176 ? -5.741 -13.194 13.999 1.00 79.94 176 SER A C 1
ATOM 1344 O O . SER A 1 176 ? -5.376 -14.363 14.062 1.00 79.94 176 SER A O 1
ATOM 1346 N N . ALA A 1 177 ? -4.977 -12.202 14.460 1.00 60.97 177 ALA A N 1
ATOM 1347 C CA . ALA A 1 177 ? -3.678 -12.406 15.107 1.00 60.97 177 ALA A CA 1
ATOM 1348 C C . ALA A 1 177 ? -3.748 -12.616 16.633 1.00 60.97 177 ALA A C 1
ATOM 1350 O O . ALA A 1 177 ? -2.708 -12.797 17.265 1.00 60.97 177 ALA A O 1
ATOM 1351 N N . SER A 1 178 ? -4.934 -12.597 17.254 1.00 55.56 178 SER A N 1
ATOM 1352 C CA . SER A 1 178 ? -5.074 -12.731 18.713 1.00 55.56 178 SER A CA 1
ATOM 1353 C C . SER A 1 178 ? -5.132 -14.183 19.214 1.00 55.56 178 SER A C 1
ATOM 1355 O O . SER A 1 178 ? -5.991 -14.527 20.024 1.00 55.56 178 SER A O 1
ATOM 1357 N N . SER A 1 179 ? -4.219 -15.038 18.747 1.00 46.38 179 SER A N 1
ATOM 1358 C CA . SER A 1 179 ? -4.060 -16.424 19.213 1.00 46.38 179 SER A CA 1
ATOM 1359 C C . SER A 1 179 ? -2.977 -16.554 20.295 1.00 46.38 179 SER A C 1
ATOM 1361 O O . SER A 1 179 ? -2.027 -17.325 20.159 1.00 46.38 179 SER A O 1
ATOM 1363 N N . SER A 1 180 ? -3.134 -15.807 21.386 1.00 44.19 180 SER A N 1
ATOM 1364 C CA . SER A 1 180 ? -2.492 -16.094 22.672 1.00 44.19 180 SER A CA 1
ATOM 1365 C C . SER A 1 180 ? -3.558 -16.054 23.768 1.00 44.19 180 SER A C 1
ATOM 1367 O O . SER A 1 180 ? -4.116 -15.007 24.093 1.00 44.19 180 SER A O 1
ATOM 1369 N N . GLN A 1 181 ? -3.886 -17.230 24.309 1.00 42.03 181 GLN A N 1
ATOM 1370 C CA . GLN A 1 181 ? -4.824 -17.391 25.421 1.00 42.03 181 GLN A CA 1
ATOM 1371 C C . GLN A 1 181 ? -4.214 -16.807 26.705 1.00 42.03 181 GLN A C 1
ATOM 1373 O O . GLN A 1 181 ? -3.474 -17.497 27.401 1.00 42.03 181 GLN A O 1
ATOM 1378 N N . ALA A 1 182 ? -4.508 -15.542 27.012 1.00 40.38 182 ALA A N 1
ATOM 1379 C CA . ALA A 1 182 ? -4.097 -14.899 28.262 1.00 40.38 182 ALA A CA 1
ATOM 1380 C C . ALA A 1 182 ? -4.973 -13.673 28.606 1.00 40.38 182 ALA A C 1
ATOM 1382 O O . ALA A 1 182 ? -4.490 -12.551 28.539 1.00 40.38 182 ALA A O 1
ATOM 1383 N N . ASP A 1 183 ? -6.263 -13.895 28.902 1.00 40.00 183 ASP A N 1
ATOM 1384 C CA . ASP A 1 183 ? -7.095 -13.109 29.852 1.00 40.00 183 ASP A CA 1
ATOM 1385 C C . ASP A 1 183 ? -8.582 -13.514 29.732 1.00 40.00 183 ASP A C 1
ATOM 1387 O O . ASP A 1 183 ? -9.434 -12.740 29.301 1.00 40.00 183 ASP A O 1
ATOM 1391 N N . HIS A 1 184 ? -8.921 -14.758 30.101 1.00 41.56 184 HIS A N 1
ATOM 1392 C CA . HIS A 1 184 ? -10.331 -15.157 30.280 1.00 41.56 184 HIS A CA 1
ATOM 1393 C C . HIS A 1 184 ? -10.785 -15.080 31.755 1.00 41.56 184 HIS A C 1
ATOM 1395 O O . HIS A 1 184 ? -11.890 -15.506 32.079 1.00 41.56 184 HIS A O 1
ATOM 1401 N N . ASP A 1 185 ? -9.952 -14.539 32.654 1.00 40.84 185 ASP A N 1
ATOM 1402 C CA . ASP A 1 185 ? -10.231 -14.531 34.099 1.00 40.84 185 ASP A CA 1
ATOM 1403 C C . ASP A 1 185 ? -9.726 -13.268 34.826 1.00 40.84 185 ASP A C 1
ATOM 1405 O O . ASP A 1 185 ? -9.126 -13.312 35.900 1.00 40.84 185 ASP A O 1
ATOM 1409 N N . ARG A 1 186 ? -9.943 -12.095 34.215 1.00 42.41 186 ARG A N 1
ATOM 1410 C CA . ARG A 1 186 ? -9.826 -10.795 34.894 1.00 42.41 186 ARG A CA 1
ATOM 1411 C C . ARG A 1 186 ? -11.017 -9.919 34.532 1.00 42.41 186 ARG A C 1
ATOM 1413 O O . ARG A 1 186 ? -11.310 -9.720 33.356 1.00 42.41 186 ARG A O 1
ATOM 1420 N N . GLY A 1 187 ? -11.713 -9.420 35.559 1.00 41.50 187 GLY A N 1
ATOM 1421 C CA . GLY A 1 187 ? -12.910 -8.586 35.411 1.00 41.50 187 GLY A CA 1
ATOM 1422 C C . GLY A 1 187 ? -12.680 -7.429 34.436 1.00 41.50 187 GLY A C 1
ATOM 1423 O O . GLY A 1 187 ? -11.659 -6.750 34.517 1.00 41.50 187 GLY A O 1
ATOM 1424 N N . ALA A 1 188 ? -13.619 -7.255 33.501 1.00 45.28 188 ALA A N 1
ATOM 1425 C CA . ALA A 1 188 ? -13.437 -6.505 32.258 1.00 45.28 188 ALA A CA 1
ATOM 1426 C C . ALA A 1 188 ? -12.761 -5.124 32.439 1.00 45.28 188 ALA A C 1
ATOM 1428 O O . ALA A 1 188 ? -13.381 -4.209 32.990 1.00 45.28 188 ALA A O 1
ATOM 1429 N N . PRO A 1 189 ? -11.526 -4.933 31.934 1.00 46.34 189 PRO A N 1
ATOM 1430 C CA . PRO A 1 189 ? -10.858 -3.641 31.986 1.00 46.34 189 PRO A CA 1
ATOM 1431 C C . PRO A 1 189 ? -11.466 -2.611 31.028 1.00 46.34 189 PRO A C 1
ATOM 1433 O O . PRO A 1 189 ? -12.032 -2.924 29.979 1.00 46.34 189 PRO A O 1
ATOM 1436 N N . LEU A 1 190 ? -11.263 -1.346 31.382 1.00 52.72 190 LEU A N 1
ATOM 1437 C CA . LEU A 1 190 ? -11.565 -0.178 30.563 1.00 52.72 190 LEU A CA 1
ATOM 1438 C C . LEU A 1 190 ? -10.829 -0.242 29.207 1.00 52.72 190 LEU A C 1
ATOM 1440 O O . LEU A 1 190 ? -9.605 -0.282 29.178 1.00 52.72 190 LEU A O 1
ATOM 1444 N N . LEU A 1 191 ? -11.588 -0.152 28.107 1.00 56.59 191 LEU A N 1
ATOM 1445 C CA . LEU A 1 191 ? -11.133 0.184 26.744 1.00 56.59 191 LEU A CA 1
ATOM 1446 C C . LEU A 1 191 ? -10.028 -0.741 26.170 1.00 56.59 191 LEU A C 1
ATOM 1448 O O . LEU A 1 191 ? -8.829 -0.483 26.260 1.00 56.59 191 LEU A O 1
ATOM 1452 N N . MET A 1 192 ? -10.448 -1.823 25.507 1.00 72.25 192 MET A N 1
ATOM 1453 C CA . MET A 1 192 ? -9.550 -2.874 25.016 1.00 72.25 192 MET A CA 1
ATOM 1454 C C . MET A 1 192 ? -8.809 -2.475 23.723 1.00 72.25 192 MET A C 1
ATOM 1456 O O . MET A 1 192 ? -9.292 -2.717 22.616 1.00 72.25 192 MET A O 1
ATOM 1460 N N . ILE A 1 193 ? -7.613 -1.896 23.853 1.00 76.88 193 ILE A N 1
ATOM 1461 C CA . ILE A 1 193 ? -6.703 -1.614 22.727 1.00 76.88 193 ILE A CA 1
ATOM 1462 C C . ILE A 1 193 ? -5.693 -2.763 22.582 1.00 76.88 193 ILE A C 1
ATOM 1464 O O . ILE A 1 193 ? -4.961 -3.072 23.520 1.00 76.88 193 ILE A O 1
ATOM 1468 N N . ARG A 1 194 ? -5.626 -3.381 21.398 1.00 81.88 194 ARG A N 1
ATOM 1469 C CA . ARG A 1 194 ? -4.742 -4.515 21.084 1.00 81.88 194 ARG A CA 1
ATOM 1470 C C . ARG A 1 194 ? -3.704 -4.144 20.022 1.00 81.88 194 ARG A C 1
ATOM 1472 O O . ARG A 1 194 ? -4.040 -3.588 18.979 1.00 81.88 194 ARG A O 1
ATOM 1479 N N . MET A 1 195 ? -2.447 -4.508 20.263 1.00 83.69 195 MET A N 1
ATOM 1480 C CA . MET A 1 195 ? -1.416 -4.567 19.220 1.00 83.69 195 MET A CA 1
ATOM 1481 C C . MET A 1 195 ? -1.399 -5.978 18.631 1.00 83.69 195 MET A C 1
ATOM 1483 O O . MET A 1 195 ? -1.621 -6.952 19.348 1.00 83.69 195 MET A O 1
ATOM 1487 N N . THR A 1 196 ? -1.187 -6.084 17.324 1.00 86.69 196 THR A N 1
ATOM 1488 C CA . THR A 1 196 ? -1.390 -7.320 16.557 1.00 86.69 196 THR A CA 1
ATOM 1489 C C . THR A 1 196 ? -0.176 -7.595 15.687 1.00 86.69 196 THR A C 1
ATOM 1491 O O . THR A 1 196 ? 0.367 -6.675 15.085 1.00 86.69 196 THR A O 1
ATOM 1494 N N . THR A 1 197 ? 0.216 -8.855 15.518 1.00 89.06 197 THR A N 1
ATOM 1495 C CA . THR A 1 197 ? 1.359 -9.231 14.661 1.00 89.06 197 THR A CA 1
ATOM 1496 C C . THR A 1 197 ? 1.095 -9.032 13.155 1.00 89.06 197 THR A C 1
ATOM 1498 O O . THR A 1 197 ? 1.878 -9.495 12.316 1.00 89.06 197 THR A O 1
ATOM 1501 N N . GLN A 1 198 ? 0.002 -8.353 12.794 1.00 92.06 198 GLN A N 1
ATOM 1502 C CA . GLN A 1 198 ? -0.393 -8.034 11.429 1.00 92.06 198 GLN A CA 1
ATOM 1503 C C . GLN A 1 198 ? 0.349 -6.810 10.900 1.00 92.06 198 GLN A C 1
ATOM 1505 O O . GLN A 1 198 ? 0.764 -5.921 11.643 1.00 92.06 198 GLN A O 1
ATOM 1510 N N . PHE A 1 199 ? 0.514 -6.779 9.583 1.00 94.31 199 PHE A N 1
ATOM 1511 C CA . PHE A 1 199 ? 1.095 -5.642 8.888 1.00 94.31 199 PHE A CA 1
ATOM 1512 C C . PHE A 1 199 ? 0.044 -4.559 8.634 1.00 94.31 199 PHE A C 1
ATOM 1514 O O . PHE A 1 199 ? -1.144 -4.864 8.539 1.00 94.31 199 PHE A O 1
ATOM 1521 N N . PRO A 1 200 ? 0.460 -3.300 8.437 1.00 95.19 200 PRO A N 1
ATOM 1522 C CA . PRO A 1 200 ? -0.432 -2.319 7.850 1.00 95.19 200 PRO A CA 1
ATOM 1523 C C . PRO A 1 200 ? -0.808 -2.733 6.417 1.00 95.19 200 PRO A C 1
ATOM 1525 O O . PRO A 1 200 ? -0.071 -3.451 5.742 1.00 95.19 200 PRO A O 1
ATOM 1528 N N . LEU A 1 201 ? -1.949 -2.257 5.928 1.00 96.88 201 LEU A N 1
ATOM 1529 C CA . LEU A 1 201 ? -2.472 -2.585 4.602 1.00 96.88 201 LEU A CA 1
ATOM 1530 C C . LEU A 1 201 ? -2.249 -1.420 3.635 1.00 96.88 201 LEU A C 1
ATOM 1532 O O . LEU A 1 201 ? -2.631 -0.284 3.928 1.00 96.88 201 LEU A O 1
ATOM 1536 N N . TYR A 1 202 ? -1.686 -1.701 2.458 1.00 97.69 202 TYR A N 1
ATOM 1537 C CA . TYR A 1 202 ? -1.743 -0.777 1.324 1.00 97.69 202 TYR A CA 1
ATOM 1538 C C . TYR A 1 202 ? -3.192 -0.697 0.828 1.00 97.69 202 TYR A C 1
ATOM 1540 O O . TYR A 1 202 ? -3.779 -1.719 0.477 1.00 97.69 202 TYR A O 1
ATOM 1548 N N . PHE A 1 203 ? -3.772 0.502 0.802 1.00 97.00 203 PHE A N 1
ATOM 1549 C CA . PHE A 1 203 ? -5.168 0.719 0.432 1.00 97.00 203 PHE A CA 1
ATOM 1550 C C . PHE A 1 203 ? -5.268 1.656 -0.772 1.00 97.00 203 PHE A C 1
ATOM 1552 O O . PHE A 1 203 ? -4.910 2.832 -0.688 1.00 97.00 203 PHE A O 1
ATOM 1559 N N . GLN A 1 204 ? -5.761 1.135 -1.894 1.00 94.62 204 GLN A N 1
ATOM 1560 C CA . GLN A 1 204 ? -5.954 1.873 -3.139 1.00 94.62 204 GLN A CA 1
ATOM 1561 C C . GLN A 1 204 ? -7.423 2.259 -3.313 1.00 94.62 204 GLN A C 1
ATOM 1563 O O . GLN A 1 204 ? -8.312 1.447 -3.082 1.00 94.62 204 GLN A O 1
ATOM 1568 N N . HIS A 1 205 ? -7.672 3.465 -3.815 1.00 90.75 205 HIS A N 1
ATOM 1569 C CA . HIS A 1 205 ? -8.942 3.808 -4.451 1.00 90.75 205 HIS A CA 1
ATOM 1570 C C . HIS A 1 205 ? -8.690 4.659 -5.703 1.00 90.75 205 HIS A C 1
ATOM 1572 O O . HIS A 1 205 ? -7.543 4.956 -6.058 1.00 90.75 205 HIS A O 1
ATOM 1578 N N . LYS A 1 206 ? -9.758 5.070 -6.396 1.00 84.81 206 LYS A N 1
ATOM 1579 C CA . LYS A 1 206 ? -9.652 5.951 -7.568 1.00 84.81 206 LYS A CA 1
ATOM 1580 C C . LYS A 1 206 ? -8.931 7.254 -7.192 1.00 84.81 206 LYS A C 1
ATOM 1582 O O . LYS A 1 206 ? -9.406 7.994 -6.333 1.00 84.81 206 LYS A O 1
ATOM 1587 N N . GLY A 1 207 ? -7.798 7.515 -7.844 1.00 84.69 207 GLY A N 1
ATOM 1588 C CA . GLY A 1 207 ? -7.031 8.761 -7.742 1.00 84.69 207 GLY A CA 1
ATOM 1589 C C . GLY A 1 207 ? -6.067 8.900 -6.557 1.00 84.69 207 GLY A C 1
ATOM 1590 O O . GLY A 1 207 ? -5.317 9.870 -6.540 1.00 84.69 207 GLY A O 1
ATOM 1591 N N . HIS A 1 208 ? -6.053 7.987 -5.577 1.00 92.25 208 HIS A N 1
ATOM 1592 C CA . HIS A 1 208 ? -5.132 8.073 -4.430 1.00 92.25 208 HIS A CA 1
ATOM 1593 C C . HIS A 1 208 ? -4.971 6.735 -3.700 1.00 92.25 208 HIS A C 1
ATOM 1595 O O . HIS A 1 208 ? -5.821 5.850 -3.807 1.00 92.25 208 HIS A O 1
ATOM 1601 N N . SER A 1 209 ? -3.903 6.606 -2.914 1.00 93.50 209 SER A N 1
ATOM 1602 C CA . SER A 1 209 ? -3.709 5.483 -1.995 1.00 93.50 209 SER A CA 1
ATOM 1603 C C . SER A 1 209 ? -3.327 5.945 -0.593 1.00 93.50 209 SER A C 1
ATOM 1605 O O . SER A 1 209 ? -2.802 7.044 -0.388 1.00 93.50 209 SER A O 1
ATOM 1607 N N . ARG A 1 210 ? -3.586 5.082 0.391 1.00 95.00 210 ARG A N 1
ATOM 1608 C CA . ARG A 1 210 ? -3.324 5.287 1.821 1.00 95.00 210 ARG A CA 1
ATOM 1609 C C . ARG A 1 210 ? -2.786 4.005 2.464 1.00 95.00 210 ARG A C 1
ATOM 1611 O O . ARG A 1 210 ? -2.721 2.957 1.820 1.00 95.00 210 ARG A O 1
ATOM 1618 N N . THR A 1 211 ? -2.445 4.071 3.746 1.00 95.06 211 THR A N 1
ATOM 1619 C CA . THR A 1 211 ? -2.032 2.917 4.550 1.00 95.06 211 THR A CA 1
ATOM 1620 C C . THR A 1 211 ? -2.971 2.753 5.743 1.00 95.06 211 THR A C 1
ATOM 1622 O O . THR A 1 211 ? -3.006 3.612 6.622 1.00 95.06 211 THR A O 1
ATOM 1625 N N . ILE A 1 212 ? -3.731 1.657 5.805 1.00 94.38 212 ILE A N 1
ATOM 1626 C CA . ILE A 1 212 ? -4.550 1.327 6.983 1.00 94.38 212 ILE A CA 1
ATOM 1627 C C . ILE A 1 212 ? -3.630 0.665 8.012 1.00 94.38 212 ILE A C 1
ATOM 1629 O O . ILE A 1 212 ? -3.003 -0.347 7.708 1.00 94.38 212 ILE A O 1
ATOM 1633 N N . ILE A 1 213 ? -3.535 1.221 9.219 1.00 92.88 213 ILE A N 1
ATOM 1634 C CA . ILE A 1 213 ? -2.670 0.696 10.290 1.00 92.88 213 ILE A CA 1
ATOM 1635 C C . ILE A 1 213 ? -3.440 -0.052 11.383 1.00 92.88 213 ILE A C 1
ATOM 1637 O O . ILE A 1 213 ? -2.815 -0.645 12.262 1.00 92.88 213 ILE A O 1
ATOM 1641 N N . GLY A 1 214 ? -4.771 -0.028 11.341 1.00 91.19 214 GLY A N 1
ATOM 1642 C CA . GLY A 1 214 ? -5.631 -0.708 12.301 1.00 91.19 214 GLY A CA 1
ATOM 1643 C C . GLY A 1 214 ? -7.112 -0.401 12.099 1.00 91.19 214 GLY A C 1
ATOM 1644 O O . GLY A 1 214 ? -7.505 0.259 11.134 1.00 91.19 214 GLY A O 1
ATOM 1645 N N . VAL A 1 215 ? -7.914 -0.851 13.055 1.00 90.19 215 VAL A N 1
ATOM 1646 C CA . VAL A 1 215 ? -9.364 -0.654 13.136 1.00 90.19 215 VAL A CA 1
ATOM 1647 C C . VAL A 1 215 ? -9.785 -0.300 14.552 1.00 90.19 215 VAL A C 1
ATOM 1649 O O . VAL A 1 215 ? -9.116 -0.634 15.532 1.00 90.19 215 VAL A O 1
ATOM 1652 N N . GLU A 1 216 ? -10.940 0.333 14.649 1.00 87.62 216 GLU A N 1
ATOM 1653 C CA . GLU A 1 216 ? -11.622 0.620 15.897 1.00 87.62 216 GLU A CA 1
ATOM 1654 C C . GLU A 1 216 ? -13.094 0.229 15.777 1.00 87.62 216 GLU A C 1
ATOM 1656 O O . GLU A 1 216 ? -13.738 0.561 14.785 1.00 87.62 216 GLU A O 1
ATOM 1661 N N . ARG A 1 217 ? -13.640 -0.427 16.801 1.00 83.06 217 ARG A N 1
ATOM 1662 C CA . ARG A 1 217 ? -15.073 -0.694 16.932 1.00 83.06 217 ARG A CA 1
ATOM 1663 C C . ARG A 1 217 ? -15.660 0.221 17.999 1.00 83.06 217 ARG A C 1
ATOM 1665 O O . ARG A 1 217 ? -15.185 0.235 19.139 1.00 83.06 217 ARG A O 1
ATOM 1672 N N . THR A 1 218 ? -16.713 0.955 17.664 1.00 83.00 218 THR A N 1
ATOM 1673 C CA . THR A 1 218 ? -17.451 1.779 18.629 1.00 83.00 218 THR A CA 1
ATOM 1674 C C . THR A 1 218 ? -18.423 0.927 19.456 1.00 83.00 218 THR A C 1
ATOM 1676 O O . THR A 1 218 ? -18.840 -0.157 19.045 1.00 83.00 218 THR A O 1
ATOM 1679 N N . ARG A 1 219 ? -18.844 1.427 20.623 1.00 79.00 219 ARG A N 1
ATOM 1680 C CA . ARG A 1 219 ? -19.906 0.844 21.465 1.00 79.00 219 ARG A CA 1
ATOM 1681 C C . ARG A 1 219 ? -21.270 0.827 20.775 1.00 79.00 219 ARG A C 1
ATOM 1683 O O . ARG A 1 219 ? -22.131 0.053 21.169 1.00 79.00 219 ARG A O 1
ATOM 1690 N N . GLN A 1 220 ? -21.446 1.655 19.745 1.00 79.69 220 GLN A N 1
ATOM 1691 C CA . GLN A 1 220 ? -22.626 1.675 18.876 1.00 79.69 220 GLN A CA 1
ATOM 1692 C C . GLN A 1 220 ? -22.554 0.611 17.763 1.00 79.69 220 GLN A C 1
ATOM 1694 O O . GLN A 1 220 ? -23.526 0.421 17.040 1.00 79.69 220 GLN A O 1
ATOM 1699 N N . GLY A 1 221 ? -21.428 -0.099 17.622 1.00 81.56 221 GLY A N 1
ATOM 1700 C CA . GLY A 1 221 ? -21.254 -1.145 16.615 1.00 81.56 221 GLY A CA 1
ATOM 1701 C C . GLY A 1 221 ? -20.844 -0.643 15.227 1.00 81.56 221 GLY A C 1
ATOM 1702 O O . GLY A 1 221 ? -21.013 -1.380 14.258 1.00 81.56 221 GLY A O 1
ATOM 1703 N N . GLU A 1 222 ? -20.289 0.565 15.110 1.00 83.50 222 GLU A N 1
ATOM 1704 C CA . GLU A 1 222 ? -19.611 1.017 13.885 1.00 83.50 222 GLU A CA 1
ATOM 1705 C C . GLU A 1 222 ? -18.140 0.569 13.902 1.00 83.50 222 GLU A C 1
ATOM 1707 O O . GLU A 1 222 ? -17.500 0.597 14.955 1.00 83.50 222 GLU A O 1
ATOM 1712 N N . THR A 1 223 ? -17.595 0.182 12.745 1.00 84.62 223 THR A N 1
ATOM 1713 C CA . THR A 1 223 ? -16.152 -0.053 12.567 1.00 84.62 223 THR A CA 1
ATOM 1714 C C . THR A 1 223 ? -15.531 1.093 11.779 1.00 84.62 223 THR A C 1
ATOM 1716 O O . THR A 1 223 ? -15.922 1.362 10.644 1.00 84.62 223 THR A O 1
ATOM 1719 N N . LEU A 1 224 ? -14.527 1.735 12.369 1.00 85.19 224 LEU A N 1
ATOM 1720 C CA . LEU A 1 224 ? -13.758 2.832 11.794 1.00 85.19 224 LEU A CA 1
ATOM 1721 C C . LEU A 1 224 ? -12.360 2.343 11.408 1.00 85.19 224 LEU A C 1
ATOM 1723 O O . LEU A 1 224 ? -11.697 1.643 12.178 1.00 85.19 224 LEU A O 1
ATOM 1727 N N . LEU A 1 225 ? -11.879 2.739 10.230 1.00 87.56 225 LEU A N 1
ATOM 1728 C CA . LEU A 1 225 ? -10.511 2.442 9.803 1.00 87.56 225 LEU A CA 1
ATOM 1729 C C . LEU A 1 225 ? -9.536 3.476 10.372 1.00 87.56 225 LEU A C 1
ATOM 1731 O O . LEU A 1 225 ? -9.802 4.676 10.296 1.00 87.56 225 LEU A O 1
ATOM 1735 N N . LEU A 1 226 ? -8.385 3.024 10.874 1.00 88.94 226 LEU A N 1
ATOM 1736 C CA . LEU A 1 226 ? -7.289 3.885 11.324 1.00 88.94 226 LEU A CA 1
ATOM 1737 C C . LEU A 1 226 ? -6.288 4.055 10.178 1.00 88.94 226 LEU A C 1
ATOM 1739 O O . LEU A 1 226 ? -5.527 3.136 9.866 1.00 88.94 226 LEU A O 1
ATOM 1743 N N . VAL A 1 227 ? -6.294 5.223 9.529 1.00 87.62 227 VAL A N 1
ATOM 1744 C CA . VAL A 1 227 ? -5.620 5.427 8.237 1.00 87.62 227 VAL A CA 1
ATOM 1745 C C . VAL A 1 227 ? -4.519 6.487 8.298 1.00 87.62 227 VAL A C 1
ATOM 1747 O O . VAL A 1 227 ? -4.735 7.621 8.725 1.00 87.62 227 VAL A O 1
ATOM 1750 N N . LEU A 1 228 ? -3.338 6.132 7.794 1.00 87.06 228 LEU A N 1
ATOM 1751 C CA . LEU A 1 228 ? -2.257 7.050 7.450 1.00 87.06 228 LEU A CA 1
ATOM 1752 C C . LEU A 1 228 ? -2.385 7.472 5.981 1.00 87.06 228 LEU A C 1
ATOM 1754 O O . LEU A 1 228 ? -2.405 6.632 5.083 1.00 87.06 228 LEU A O 1
ATOM 1758 N N . ASP A 1 229 ? -2.439 8.778 5.729 1.00 88.00 229 ASP A N 1
ATOM 1759 C CA . ASP A 1 229 ? -2.461 9.348 4.378 1.00 88.00 229 ASP A CA 1
ATOM 1760 C C . ASP A 1 229 ? -1.113 10.043 4.090 1.00 88.00 229 ASP A C 1
ATOM 1762 O O . ASP A 1 229 ? -0.696 10.896 4.888 1.00 88.00 229 ASP A O 1
ATOM 1766 N N . PRO A 1 230 ? -0.405 9.712 2.992 1.00 87.19 230 PRO A N 1
ATOM 1767 C CA . PRO A 1 230 ? 0.846 10.376 2.631 1.00 87.19 230 PRO A CA 1
ATOM 1768 C C . PRO A 1 230 ? 0.654 11.847 2.231 1.00 87.19 230 PRO A C 1
ATOM 1770 O O . PRO A 1 230 ? 1.617 12.605 2.297 1.00 87.19 230 PRO A O 1
ATOM 1773 N N . ALA A 1 231 ? -0.554 12.291 1.875 1.00 84.00 231 ALA A N 1
ATOM 1774 C CA . ALA A 1 231 ? -0.847 13.704 1.638 1.00 84.00 231 ALA A CA 1
ATOM 1775 C C . ALA A 1 231 ? -0.775 14.549 2.927 1.00 84.00 231 ALA A C 1
ATOM 1777 O O . ALA A 1 231 ? -0.651 15.768 2.866 1.00 84.00 231 ALA A O 1
ATOM 1778 N N . ASN A 1 232 ? -0.800 13.952 4.121 1.00 76.12 232 ASN A N 1
ATOM 1779 C CA . ASN A 1 232 ? -0.606 14.744 5.332 1.00 76.12 232 ASN A CA 1
ATOM 1780 C C . ASN A 1 232 ? 0.878 15.107 5.518 1.00 76.12 232 ASN A C 1
ATOM 1782 O O . ASN A 1 232 ? 1.743 14.232 5.420 1.00 76.12 232 ASN A O 1
ATOM 1786 N N . PRO A 1 233 ? 1.223 16.375 5.821 1.00 61.41 233 PRO A N 1
ATOM 1787 C CA . PRO A 1 233 ? 2.590 16.728 6.175 1.00 61.41 233 PRO A CA 1
ATOM 1788 C C . PRO A 1 233 ? 3.003 15.987 7.449 1.00 61.41 233 PRO A C 1
ATOM 1790 O O . PRO A 1 233 ? 2.322 16.088 8.472 1.00 61.41 233 PRO A O 1
ATOM 1793 N N . ALA A 1 234 ? 4.148 15.300 7.424 1.00 54.28 234 ALA A N 1
ATOM 1794 C CA . ALA A 1 234 ? 4.766 14.794 8.646 1.00 54.28 234 ALA A CA 1
ATOM 1795 C C . ALA A 1 234 ? 4.939 15.971 9.622 1.00 54.28 234 ALA A C 1
ATOM 1797 O O . ALA A 1 234 ? 5.564 16.975 9.269 1.00 54.28 234 ALA A O 1
ATOM 1798 N N . ALA A 1 235 ? 4.328 15.874 10.810 1.00 40.34 235 ALA A N 1
ATOM 1799 C CA . ALA A 1 235 ? 4.068 17.025 11.681 1.00 40.34 235 ALA A CA 1
ATOM 1800 C C . ALA A 1 235 ? 5.302 17.933 11.830 1.00 40.34 235 ALA A C 1
ATOM 1802 O O . ALA A 1 235 ? 6.383 17.473 12.220 1.00 40.34 235 ALA A O 1
ATOM 1803 N N . ARG A 1 236 ? 5.166 19.225 11.496 1.00 34.19 236 ARG A N 1
ATOM 1804 C CA . ARG A 1 236 ? 6.295 20.162 11.567 1.00 34.19 236 ARG A CA 1
ATOM 1805 C C . ARG A 1 236 ? 6.818 20.173 13.000 1.00 34.19 236 ARG A C 1
ATOM 1807 O O . ARG A 1 236 ? 6.070 20.423 13.938 1.00 34.19 236 ARG A O 1
ATOM 1814 N N . SER A 1 237 ? 8.105 19.889 13.158 1.00 29.94 237 SER A N 1
ATOM 1815 C CA . SER A 1 237 ? 8.814 20.310 14.361 1.00 29.94 237 SER A CA 1
ATOM 1816 C C . SER A 1 237 ? 8.825 21.829 14.302 1.00 29.94 237 SER A C 1
ATOM 1818 O O . SER A 1 237 ? 9.204 22.379 13.267 1.00 29.94 237 SER A O 1
ATOM 1820 N N . THR A 1 238 ? 8.363 22.491 15.359 1.00 26.44 238 THR A N 1
ATOM 1821 C CA . THR A 1 238 ? 8.504 23.941 15.508 1.00 26.44 238 THR A CA 1
ATOM 1822 C C . THR A 1 238 ? 9.975 24.289 15.294 1.00 26.44 238 THR A C 1
ATOM 1824 O O . THR A 1 238 ? 10.807 23.777 16.049 1.00 26.44 238 THR A O 1
ATOM 1827 N N . PRO A 1 239 ? 10.335 25.077 14.264 1.00 30.80 239 PRO A N 1
ATOM 1828 C CA . PRO A 1 239 ? 11.713 25.496 14.094 1.00 30.80 239 PRO A CA 1
ATOM 1829 C C . PRO A 1 239 ? 12.103 26.308 15.323 1.00 30.80 239 PRO A C 1
ATOM 1831 O O . PRO A 1 239 ? 11.453 27.307 15.629 1.00 30.80 239 PRO A O 1
ATOM 1834 N N . HIS A 1 240 ? 13.148 25.887 16.031 1.00 29.14 240 HIS A N 1
ATOM 1835 C CA . HIS A 1 240 ? 13.840 26.815 16.910 1.00 29.14 240 HIS A CA 1
ATOM 1836 C C . HIS A 1 240 ? 14.519 27.818 15.977 1.00 29.14 240 HIS A C 1
ATOM 1838 O O . HIS A 1 240 ? 15.346 27.410 15.166 1.00 29.14 240 HIS A O 1
ATOM 1844 N N . ILE A 1 241 ? 14.105 29.083 16.015 1.00 30.75 241 ILE A N 1
ATOM 1845 C CA . ILE A 1 241 ? 14.622 30.134 15.131 1.00 30.75 241 ILE A CA 1
ATOM 1846 C C . ILE A 1 241 ? 15.867 30.737 15.795 1.00 30.75 241 ILE A C 1
ATOM 1848 O O . ILE A 1 241 ? 15.723 31.355 16.850 1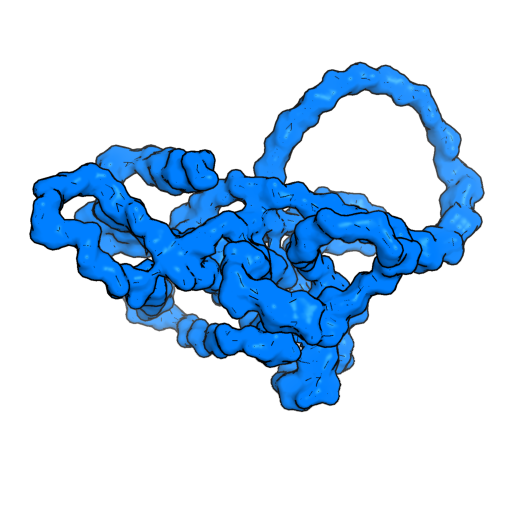.00 30.75 241 ILE A O 1
ATOM 1852 N N . PRO A 1 242 ? 17.077 30.605 15.222 1.00 31.84 242 PRO A N 1
ATOM 1853 C CA . PRO A 1 242 ? 18.164 31.537 15.484 1.00 31.84 242 PRO A CA 1
ATOM 1854 C C . PRO A 1 242 ? 17.952 32.796 14.616 1.00 31.84 242 PRO A C 1
ATOM 1856 O O . PRO A 1 242 ? 17.416 32.686 13.508 1.00 31.84 242 PRO A O 1
ATOM 1859 N N . PRO A 1 243 ? 18.354 33.992 15.075 1.00 27.31 243 PRO A N 1
ATOM 1860 C CA . PRO A 1 243 ? 18.276 35.204 14.263 1.00 27.31 243 PRO A CA 1
ATOM 1861 C C . PRO A 1 243 ? 19.219 35.132 13.048 1.00 27.31 243 PRO A C 1
ATOM 1863 O O . PRO A 1 243 ? 20.243 34.450 13.076 1.00 27.31 243 PRO A O 1
ATOM 1866 N N . ALA A 1 244 ? 18.848 35.824 11.970 1.00 28.00 244 ALA A N 1
ATOM 1867 C CA . ALA A 1 244 ? 19.472 35.704 10.650 1.00 28.00 244 ALA A CA 1
ATOM 1868 C C . ALA A 1 244 ? 20.518 36.795 10.343 1.00 28.00 244 ALA A C 1
ATOM 1870 O O . ALA A 1 244 ? 20.480 37.884 10.914 1.00 28.00 244 ALA A O 1
ATOM 1871 N N . SER A 1 245 ? 21.366 36.533 9.343 1.00 28.98 245 SER A N 1
ATOM 1872 C CA . SER A 1 245 ? 22.160 37.536 8.618 1.00 28.98 245 SER A CA 1
ATOM 1873 C C . SER A 1 245 ? 22.254 37.206 7.112 1.00 28.98 245 SER A C 1
ATOM 1875 O O . SER A 1 245 ? 22.125 36.052 6.704 1.00 28.98 245 SER A O 1
ATOM 1877 N N . SER A 1 246 ? 22.407 38.247 6.284 1.00 34.28 246 SE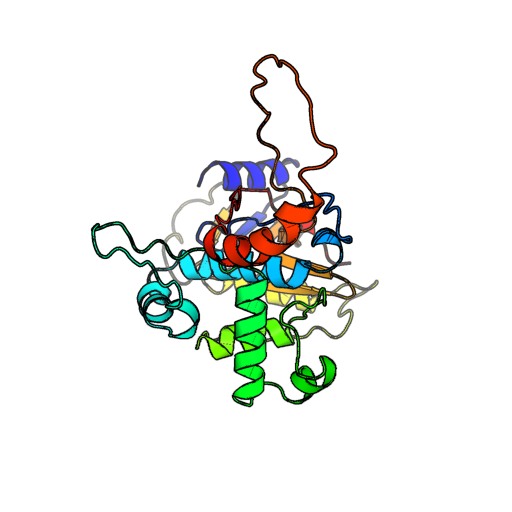R A N 1
ATOM 1878 C CA . SER A 1 246 ? 22.615 38.247 4.814 1.00 34.28 246 SER A CA 1
ATOM 1879 C C . SER A 1 246 ? 24.088 37.922 4.442 1.00 34.28 246 SER A C 1
ATOM 1881 O O . SER A 1 246 ? 24.912 37.865 5.348 1.00 34.28 246 SER A O 1
ATOM 1883 N N . SER A 1 247 ? 24.557 37.678 3.201 1.00 33.00 247 SER A N 1
ATOM 1884 C CA . SER A 1 247 ? 24.091 37.843 1.793 1.00 33.00 247 SER A CA 1
ATOM 1885 C C . SER A 1 247 ? 24.671 36.694 0.890 1.00 33.00 247 SER A C 1
ATOM 1887 O O . SER A 1 247 ? 25.243 35.755 1.435 1.00 33.00 247 SER A O 1
ATOM 1889 N N . GLY A 1 248 ? 24.584 36.619 -0.457 1.00 40.97 248 GLY A N 1
ATOM 1890 C CA . GLY A 1 248 ? 23.855 37.414 -1.465 1.00 40.97 248 GLY A CA 1
ATOM 1891 C C . GLY A 1 248 ? 24.075 37.000 -2.948 1.00 40.97 248 GLY A C 1
ATOM 1892 O O . GLY A 1 248 ? 23.100 36.829 -3.673 1.00 40.97 248 GLY A O 1
ATOM 1893 N N . ASP A 1 249 ? 25.324 36.831 -3.405 1.00 36.50 249 ASP A N 1
ATOM 1894 C CA . ASP A 1 249 ? 25.728 36.761 -4.832 1.00 36.50 249 ASP A CA 1
ATOM 1895 C C . ASP A 1 249 ? 25.389 35.440 -5.568 1.00 36.50 249 ASP A C 1
ATOM 1897 O O . ASP A 1 249 ? 26.106 34.447 -5.442 1.00 36.50 249 ASP A O 1
ATOM 1901 N N . ALA A 1 250 ? 24.325 35.420 -6.388 1.00 41.47 250 ALA A N 1
ATOM 1902 C CA . ALA A 1 250 ? 23.804 34.188 -7.025 1.00 41.47 250 ALA A CA 1
ATOM 1903 C C . ALA A 1 250 ? 23.826 34.136 -8.578 1.00 41.47 250 ALA A C 1
ATOM 1905 O O . ALA A 1 250 ? 23.622 33.071 -9.152 1.00 41.47 250 ALA A O 1
ATOM 1906 N N . GLU A 1 251 ? 24.119 35.253 -9.253 1.00 42.16 251 GLU A N 1
ATOM 1907 C CA . GLU A 1 251 ? 24.114 35.452 -10.720 1.00 42.16 251 GLU A CA 1
ATOM 1908 C C . GLU A 1 251 ? 24.753 34.359 -11.615 1.00 42.16 251 GLU A C 1
ATOM 1910 O O . GLU A 1 251 ? 24.117 33.611 -12.358 1.00 42.16 251 GLU A O 1
ATOM 1915 N N . ALA A 1 252 ? 26.091 34.357 -11.637 1.00 37.44 252 ALA A N 1
ATOM 1916 C CA . ALA A 1 252 ? 26.869 33.818 -12.761 1.00 37.44 252 ALA A CA 1
ATOM 1917 C C . ALA A 1 252 ? 27.420 32.396 -12.546 1.00 37.44 252 ALA A C 1
ATOM 1919 O O . ALA A 1 252 ? 27.894 31.757 -13.489 1.00 37.44 252 ALA A O 1
ATOM 1920 N N . GLN A 1 253 ? 27.363 31.881 -11.315 1.00 41.25 253 GLN A N 1
ATOM 1921 C CA . GLN A 1 253 ? 27.933 30.578 -10.954 1.00 41.25 253 GLN A CA 1
ATOM 1922 C C . GLN A 1 253 ? 26.988 29.405 -11.297 1.00 41.25 253 GLN A C 1
ATOM 1924 O O . GLN A 1 253 ? 27.447 28.278 -11.501 1.00 41.25 253 GLN A O 1
ATOM 1929 N N . GLU A 1 254 ? 25.688 29.683 -11.456 1.00 41.81 254 GLU A N 1
ATOM 1930 C CA . GLU A 1 254 ? 24.608 28.720 -11.727 1.00 41.81 254 GLU A CA 1
ATOM 1931 C C . GLU A 1 254 ? 24.867 27.866 -12.993 1.00 41.81 254 GLU A C 1
ATOM 1933 O O . GLU A 1 254 ? 24.769 26.637 -12.974 1.00 41.81 254 GLU A O 1
ATOM 1938 N N . LYS A 1 255 ? 25.281 28.489 -14.110 1.00 37.44 255 LYS A N 1
ATOM 1939 C CA . LYS A 1 255 ? 25.372 27.805 -15.420 1.00 37.44 255 LYS A CA 1
ATOM 1940 C C . LYS A 1 255 ? 26.513 26.789 -15.550 1.00 37.44 255 LYS A C 1
ATOM 1942 O O . LYS A 1 255 ? 26.365 25.831 -16.306 1.00 37.44 255 LYS A O 1
ATOM 1947 N N . ARG A 1 256 ? 27.637 26.957 -14.839 1.00 39.81 256 ARG A N 1
ATOM 1948 C CA . ARG A 1 256 ? 28.733 25.959 -14.837 1.00 39.81 256 ARG A CA 1
ATOM 1949 C C . ARG A 1 256 ? 28.505 24.844 -13.814 1.00 39.81 256 ARG A C 1
ATOM 1951 O O . ARG A 1 256 ? 28.911 23.710 -14.057 1.00 39.81 256 ARG A O 1
ATOM 1958 N N . ARG A 1 257 ? 27.799 25.141 -12.719 1.00 39.22 257 ARG A N 1
ATOM 1959 C CA . ARG A 1 257 ? 27.479 24.193 -11.642 1.00 39.22 257 ARG A CA 1
ATOM 1960 C C . ARG A 1 257 ? 26.571 23.051 -12.119 1.00 39.22 257 ARG A C 1
ATOM 1962 O O . ARG A 1 257 ? 26.807 21.899 -11.767 1.00 39.22 257 ARG A O 1
ATOM 1969 N N . ASN A 1 258 ? 25.628 23.336 -13.018 1.00 39.78 258 ASN A N 1
ATOM 1970 C CA . ASN A 1 258 ? 24.614 22.371 -13.470 1.00 39.78 258 ASN A CA 1
ATOM 1971 C C . ASN A 1 258 ? 25.141 21.157 -14.266 1.00 39.78 258 ASN A C 1
ATOM 1973 O O . ASN A 1 258 ? 24.438 20.154 -14.344 1.00 39.78 258 ASN A O 1
ATOM 1977 N N . LYS A 1 259 ? 26.361 21.194 -14.832 1.00 36.53 259 LYS A N 1
ATOM 1978 C CA . LYS A 1 259 ? 26.956 20.014 -15.504 1.00 36.53 259 LYS A CA 1
ATOM 1979 C C . LYS A 1 259 ? 27.763 19.117 -14.552 1.00 36.53 259 LYS A C 1
ATOM 1981 O O . LYS A 1 259 ? 27.890 17.928 -14.819 1.00 36.53 259 LYS A O 1
ATOM 1986 N N . ALA A 1 260 ? 28.267 19.665 -13.444 1.00 37.72 260 ALA A N 1
ATOM 1987 C CA . ALA A 1 260 ? 28.899 18.891 -12.371 1.00 37.72 260 ALA A CA 1
ATOM 1988 C C . ALA A 1 260 ? 27.858 18.323 -11.386 1.00 37.72 260 ALA A C 1
ATOM 1990 O O . ALA A 1 260 ? 28.011 17.201 -10.908 1.00 37.72 260 ALA A O 1
ATOM 1991 N N . ALA A 1 261 ? 26.765 19.060 -11.151 1.00 36.94 261 ALA A N 1
ATOM 1992 C CA . ALA A 1 261 ? 25.703 18.683 -10.220 1.00 36.94 261 ALA A CA 1
ATOM 1993 C C . ALA A 1 261 ? 25.110 17.292 -10.500 1.00 36.94 261 ALA A C 1
ATOM 1995 O O . ALA A 1 261 ? 24.926 16.531 -9.563 1.00 36.94 261 ALA A O 1
ATOM 1996 N N . LEU A 1 262 ? 24.895 16.909 -11.766 1.00 36.03 262 LEU A N 1
ATOM 1997 C CA . LEU A 1 262 ? 24.335 15.592 -12.111 1.00 36.03 262 LEU A CA 1
ATOM 1998 C C . LEU A 1 262 ? 25.264 14.414 -11.741 1.00 36.03 262 LEU A C 1
ATOM 2000 O O . LEU A 1 262 ? 24.789 13.299 -11.538 1.00 36.03 262 LEU A O 1
ATOM 2004 N N . ALA A 1 263 ? 26.578 14.647 -11.643 1.00 33.31 263 ALA A N 1
ATOM 2005 C CA . ALA A 1 263 ? 27.543 13.638 -11.203 1.00 33.31 263 ALA A CA 1
ATOM 2006 C C . ALA A 1 263 ? 27.652 13.577 -9.667 1.00 33.31 263 ALA A C 1
ATOM 2008 O O . ALA A 1 263 ? 27.736 12.485 -9.106 1.00 33.31 263 ALA A O 1
ATOM 2009 N N . GLU A 1 264 ? 27.584 14.722 -8.976 1.00 35.44 264 GLU A N 1
ATOM 2010 C CA . GLU A 1 264 ? 27.513 14.749 -7.507 1.00 35.44 264 GLU A CA 1
ATOM 2011 C C . GLU A 1 264 ? 26.152 14.298 -6.957 1.00 35.44 264 GLU A C 1
ATOM 2013 O O . GLU A 1 264 ? 26.108 13.744 -5.866 1.00 35.44 264 GLU A O 1
ATOM 2018 N N . GLU A 1 265 ? 25.041 14.461 -7.679 1.00 35.88 265 GLU A N 1
ATOM 2019 C CA . GLU A 1 265 ? 23.696 14.090 -7.204 1.00 35.88 265 GLU A CA 1
ATOM 2020 C C . GLU A 1 265 ? 23.540 12.568 -6.992 1.00 35.88 265 GLU A C 1
ATOM 2022 O O . GLU A 1 265 ? 22.765 12.134 -6.139 1.00 35.88 265 GLU A O 1
ATOM 2027 N N . ILE A 1 266 ? 24.356 11.754 -7.676 1.00 34.47 266 ILE A N 1
ATOM 2028 C CA . ILE A 1 266 ? 24.468 10.302 -7.443 1.00 34.47 266 ILE A CA 1
ATOM 2029 C C . ILE A 1 266 ? 25.279 9.993 -6.166 1.00 34.47 266 ILE A C 1
ATOM 2031 O O . ILE A 1 266 ? 25.006 9.003 -5.490 1.00 34.47 266 ILE A O 1
ATOM 2035 N N . ALA A 1 267 ? 26.247 10.842 -5.801 1.00 30.77 267 ALA A N 1
ATOM 2036 C CA . ALA A 1 267 ? 27.114 10.666 -4.629 1.00 30.77 267 ALA A CA 1
ATOM 2037 C C . ALA A 1 267 ? 26.594 11.367 -3.352 1.00 30.77 267 ALA A C 1
ATOM 2039 O O . ALA A 1 267 ? 26.946 10.983 -2.237 1.00 30.77 267 ALA A O 1
ATOM 2040 N N . GLY A 1 268 ? 25.758 12.398 -3.503 1.00 28.64 268 GLY A N 1
ATOM 2041 C CA . GLY A 1 268 ? 25.317 13.304 -2.440 1.00 28.64 268 GLY A CA 1
ATOM 2042 C C . GLY A 1 268 ? 23.948 12.996 -1.829 1.00 28.64 268 GLY A C 1
ATOM 2043 O O . GLY A 1 268 ? 23.506 13.732 -0.943 1.00 28.64 268 GLY A O 1
ATOM 2044 N N . PHE A 1 269 ? 23.256 11.937 -2.266 1.00 28.11 269 PHE A N 1
ATOM 2045 C CA . PHE A 1 269 ? 21.918 11.597 -1.770 1.00 28.11 269 PHE A CA 1
ATOM 2046 C C . PHE A 1 269 ? 21.945 11.118 -0.306 1.00 28.11 269 PHE A C 1
ATOM 2048 O O . PHE A 1 269 ? 21.990 9.925 -0.010 1.00 28.11 269 PHE A O 1
ATOM 2055 N N . LYS A 1 270 ? 21.858 12.065 0.635 1.00 25.52 270 LYS A N 1
ATOM 2056 C CA . LYS A 1 270 ? 21.474 11.798 2.027 1.00 25.52 270 LYS A CA 1
ATOM 2057 C C . LYS A 1 270 ? 19.947 11.886 2.143 1.00 25.52 270 LYS A C 1
ATOM 2059 O O . LYS A 1 270 ? 19.414 12.998 2.115 1.00 25.52 270 LYS A O 1
ATOM 2064 N N . PRO A 1 271 ? 19.215 10.765 2.290 1.00 29.50 271 PRO A N 1
ATOM 2065 C CA . PRO A 1 271 ? 17.769 10.809 2.457 1.00 29.50 271 PRO A CA 1
ATOM 2066 C C . PRO A 1 271 ? 17.405 11.424 3.813 1.00 29.50 271 PRO A C 1
ATOM 2068 O O . PRO A 1 271 ? 17.388 10.743 4.837 1.00 29.50 271 PRO A O 1
ATOM 2071 N N . SER A 1 272 ? 17.057 12.713 3.822 1.00 28.55 272 SER A N 1
ATOM 2072 C CA . SER A 1 272 ? 16.457 13.377 4.986 1.00 28.55 272 SER A CA 1
ATOM 2073 C C . SER A 1 272 ? 14.983 12.966 5.133 1.00 28.55 272 SER A C 1
ATOM 2075 O O . SER A 1 272 ? 14.055 13.759 4.960 1.00 28.55 272 SER A O 1
ATOM 2077 N N . TYR A 1 273 ? 14.744 11.680 5.407 1.00 34.06 273 TYR A N 1
ATOM 2078 C CA . TYR A 1 273 ? 13.417 11.185 5.756 1.00 34.06 273 TYR A CA 1
ATOM 2079 C C . TYR A 1 273 ? 13.140 11.478 7.230 1.00 34.06 273 TYR A C 1
ATOM 2081 O O . TYR A 1 273 ? 13.603 10.795 8.139 1.00 34.06 273 TYR A O 1
ATOM 2089 N N . CYS A 1 274 ? 12.358 12.530 7.468 1.00 30.77 274 CYS A N 1
ATOM 2090 C CA . CYS A 1 274 ? 11.899 12.895 8.801 1.00 30.77 274 CYS A CA 1
ATOM 2091 C C . CYS A 1 274 ? 10.807 11.919 9.277 1.00 30.77 274 CYS A C 1
ATOM 2093 O O . CYS A 1 274 ? 9.614 12.203 9.160 1.00 30.77 274 CYS A O 1
ATOM 2095 N N . HIS A 1 275 ? 11.219 10.760 9.797 1.00 34.38 275 HIS A N 1
ATOM 2096 C CA . HIS A 1 275 ? 10.324 9.770 10.399 1.00 34.38 275 HIS A CA 1
ATOM 2097 C C . HIS A 1 275 ? 9.599 10.376 11.609 1.00 34.38 275 HIS A C 1
ATOM 2099 O O . HIS A 1 275 ? 10.225 10.725 12.612 1.00 34.38 275 HIS A O 1
ATOM 2105 N N . LYS A 1 276 ? 8.272 10.516 11.525 1.00 35.03 276 LYS A N 1
ATOM 2106 C CA . LYS A 1 276 ? 7.440 11.067 12.604 1.00 35.03 276 LYS A CA 1
ATOM 2107 C C . LYS A 1 276 ? 6.149 10.277 12.753 1.00 35.03 276 LYS A C 1
ATOM 2109 O O . LYS A 1 276 ? 5.585 9.802 11.779 1.00 35.03 276 LYS A O 1
ATOM 2114 N N . LEU A 1 277 ? 5.645 10.198 13.982 1.00 32.66 277 LEU A N 1
ATOM 2115 C CA . LEU A 1 277 ? 4.331 9.626 14.272 1.00 32.66 277 LEU A CA 1
ATOM 2116 C C . LEU A 1 277 ? 3.239 10.676 14.033 1.00 32.66 277 LEU A C 1
ATOM 2118 O O . LEU A 1 277 ? 3.002 11.552 14.874 1.00 32.66 277 LEU A O 1
ATOM 2122 N N . VAL A 1 278 ? 2.573 10.580 12.884 1.00 40.56 278 VAL A N 1
ATOM 2123 C CA . VAL A 1 278 ? 1.288 11.245 12.630 1.00 40.56 278 VAL A CA 1
ATOM 2124 C C . VAL A 1 278 ? 0.174 10.348 13.178 1.00 40.56 278 VAL A C 1
ATOM 2126 O O . VAL A 1 278 ? 0.274 9.125 13.105 1.00 40.56 278 VAL A O 1
ATOM 2129 N N . ALA A 1 279 ? -0.855 10.942 13.786 1.00 41.03 279 ALA A N 1
ATOM 2130 C CA . ALA A 1 279 ? -2.018 10.185 14.242 1.00 41.03 279 ALA A CA 1
ATOM 2131 C C . ALA A 1 279 ? -2.784 9.632 13.024 1.00 41.03 279 ALA A C 1
ATOM 2133 O O . ALA A 1 279 ? -2.923 10.365 12.041 1.00 41.0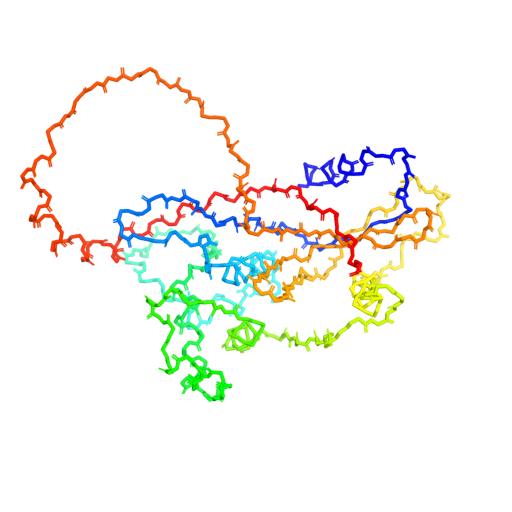3 279 ALA A O 1
ATOM 2134 N N . PRO A 1 280 ? -3.286 8.386 13.054 1.00 52.06 280 PRO A N 1
ATOM 2135 C CA . PRO A 1 280 ? -4.198 7.920 12.021 1.00 52.06 280 PRO A CA 1
ATOM 2136 C C . PRO A 1 280 ? -5.497 8.729 12.058 1.00 52.06 280 PRO A C 1
ATOM 2138 O O . PRO A 1 280 ? -5.986 9.100 13.125 1.00 52.06 280 PRO A O 1
ATOM 2141 N N . TYR A 1 281 ? -6.080 8.953 10.888 1.00 52.50 281 TYR A N 1
ATOM 2142 C CA . TYR A 1 281 ? -7.418 9.515 10.757 1.00 52.50 281 TYR A CA 1
ATOM 2143 C C . TYR A 1 281 ? -8.432 8.374 10.801 1.00 52.50 281 TYR A C 1
ATOM 2145 O O . TYR A 1 281 ? -8.211 7.330 10.183 1.00 52.50 281 TYR A O 1
ATOM 2153 N N . ARG A 1 282 ? -9.543 8.582 11.513 1.00 45.94 282 ARG A N 1
ATOM 2154 C CA . ARG A 1 282 ? -10.712 7.700 11.459 1.00 45.94 282 ARG A CA 1
ATOM 2155 C C . ARG A 1 282 ? -11.433 7.920 10.135 1.00 45.94 282 ARG A C 1
ATOM 2157 O O . ARG A 1 282 ? -11.823 9.047 9.834 1.00 45.94 282 ARG A O 1
ATOM 2164 N N . VAL A 1 283 ? -11.623 6.857 9.360 1.00 54.12 283 VAL A N 1
ATOM 2165 C CA . VAL A 1 283 ? -12.405 6.897 8.117 1.00 54.12 283 VAL A CA 1
ATOM 2166 C C . VAL A 1 283 ? -13.520 5.860 8.193 1.00 54.12 283 VAL A C 1
ATOM 2168 O O . VAL A 1 283 ? -13.250 4.666 8.306 1.00 54.12 283 VAL A O 1
ATOM 2171 N N . SER A 1 284 ? -14.764 6.332 8.101 1.00 48.69 284 SER A N 1
ATOM 2172 C CA . SER A 1 284 ? -15.931 5.508 7.779 1.00 48.69 284 SER A CA 1
ATOM 2173 C C . SER A 1 284 ? -16.088 5.511 6.256 1.00 48.69 284 SER A C 1
ATOM 2175 O O . SER A 1 284 ? -16.164 6.581 5.643 1.00 48.69 284 SER A O 1
ATOM 2177 N N . LEU A 1 285 ? -16.046 4.332 5.628 1.00 53.72 285 LEU A N 1
ATOM 2178 C CA . LEU A 1 285 ? -16.201 4.183 4.176 1.00 53.72 285 LEU A CA 1
ATOM 2179 C C . LEU A 1 285 ? -17.684 4.017 3.831 1.00 53.72 285 LEU A C 1
ATOM 2181 O O . LEU A 1 285 ? -18.200 2.896 3.753 1.00 53.72 285 LEU A O 1
ATOM 2185 N N . LYS A 1 286 ? -18.338 5.171 3.666 1.00 39.28 286 LYS A N 1
ATOM 2186 C CA . LYS A 1 286 ? -19.685 5.295 3.098 1.00 39.28 286 LYS A CA 1
ATOM 2187 C C . LYS A 1 286 ? -19.762 4.826 1.651 1.00 39.28 286 LYS A C 1
ATOM 2189 O O . LYS A 1 286 ? -18.702 4.754 0.992 1.00 39.28 286 LYS A O 1
#

Radius of gyration: 21.86 Å; chains: 1; bounding box: 62×56×57 Å

Sequence (286 aa):
MGKLLERAAAAAGDQGLTAWAAMSEGHVGHIGTVSERSRLGSSNWAWGCGYRNLQMLFSAMLARPSFHARLASHPLLSTTPTASSSSSSSSSHTILSILQWQLIIQDAWRTGFDPDGAAHFAEKLVGKKQWIGTTEVYVALSRLGIRCQIVDFPGPSGPNGQHTKLIQWVENYFQSASSSQADHDRGAPLLMIRMTTQFPLYFQHKGHSRTIIGVERTRQGETLLLVLDPANPAARSTPHIPPASSSGDAEAQEKRRNKAALAEEIAGFKPSYCHKLVAPYRVSLK